Protein AF-A0A4T1Y7T3-F1 (afdb_monomer)

Sequence (284 aa):
MELTMAKELIFIDWDDTLVNRENAEDFESVIDENNTIYQMSPMFIGAVEALKQLQEKYHVVIVSSRGDLNRIRQLQLQSYDLESSIMPLDSFTFEDNDNRLLFTRYGETNFPDKASFILYIQKMSGNKIKVFIDDDHTEIEAAQSKGIPTIHATHNKYLQNTEQFFSGLIHQVDNMELSHIFNKVAAEIRNNSRSISWGRQIAGFFSVHLPIAQSLENLASKLQRKSANEVSEEFDRYLKKIAYDPNKKGDIAVSLTKAKTAIDKHISAPIEIKEGQLFLNRMG

Radius of gyration: 22.16 Å; Cα contacts (8 Å, |Δi|>4): 380; chains: 1; bounding box: 55×59×66 Å

Secondary structure (DSSP, 8-state):
---PPPPPEEEEE-BTTTB-SS-TTS-EEEE-TT--EEEEPPBPTTHHHHHHHHHHHSEEEEE-S-GGGHHHHHHHHHTTT--EEEPPSS-----TT---EEE--GGGS--SSHHHHHHHHHHHH-PPEEEEEES-HHHHHHHHHTT--EEE----S-GGGHHHHHHHHHHHHHTHHHHHHHHHHHHHHHHHHT-TTTTTT-HHHHHHHHHHHHHHHHHHHHTTTS-HHHHHHHHHHHHHHTT--TTS-SHHHHHHHHHHHHHHHHHHS---------------

Solvent-accessible surface area (backbone atoms only — not comparable to full-atom values): 16125 Å² total; per-residue (Å²): 132,84,80,75,75,72,45,34,32,34,38,34,34,43,79,50,48,38,22,43,74,84,72,57,89,55,64,39,82,37,67,52,100,82,71,50,78,42,80,38,54,46,64,41,60,43,37,67,60,39,50,61,60,43,21,77,66,25,39,38,31,39,41,41,75,60,32,88,49,46,71,60,52,44,48,50,36,47,76,70,78,40,60,60,48,74,50,65,93,70,84,66,76,84,57,82,87,52,54,47,37,31,34,43,51,56,41,78,53,88,62,94,46,67,45,60,46,52,51,48,51,33,68,68,55,68,45,52,76,61,34,38,35,33,44,52,65,67,58,49,51,54,19,47,78,70,71,44,48,72,46,78,39,74,68,59,100,53,71,81,54,38,40,60,48,29,72,14,39,64,29,35,66,76,32,42,68,61,27,50,47,30,42,50,50,21,48,52,48,48,55,63,49,65,35,76,93,50,46,84,82,45,48,73,61,36,60,63,41,48,65,51,22,54,54,30,41,52,50,27,58,44,29,36,68,38,56,66,67,67,51,46,57,50,48,54,51,49,41,58,74,68,67,67,50,82,84,49,89,49,73,67,38,53,50,50,46,52,46,51,53,50,50,52,48,65,70,66,44,84,66,81,72,83,83,69,88,74,82,78,83,84,92,133

Structure (mmCIF, N/CA/C/O backbone):
data_AF-A0A4T1Y7T3-F1
#
_entry.id   AF-A0A4T1Y7T3-F1
#
loop_
_atom_site.group_PDB
_atom_site.id
_atom_site.type_symbol
_atom_site.label_atom_id
_atom_site.label_alt_id
_atom_site.label_comp_id
_atom_site.label_asym_id
_atom_site.label_entity_id
_atom_site.label_seq_id
_atom_site.pdbx_PDB_ins_code
_atom_site.Cartn_x
_atom_site.Cartn_y
_atom_site.Cartn_z
_atom_site.occupancy
_atom_site.B_iso_or_equiv
_atom_site.auth_seq_id
_atom_site.auth_comp_id
_atom_site.auth_asym_id
_atom_site.auth_atom_id
_atom_site.pdbx_PDB_model_num
ATOM 1 N N . MET A 1 1 ? -25.064 -12.199 -12.663 1.00 33.91 1 MET A N 1
ATOM 2 C CA . MET A 1 1 ? -23.810 -11.456 -12.882 1.00 33.91 1 MET A CA 1
ATOM 3 C C . MET A 1 1 ? -23.286 -11.087 -11.517 1.00 33.91 1 MET A C 1
ATOM 5 O O . MET A 1 1 ? -23.908 -10.262 -10.860 1.00 33.91 1 MET A O 1
ATOM 9 N N . GLU A 1 2 ? -22.231 -11.754 -11.062 1.00 34.34 2 GLU A N 1
ATOM 10 C CA . GLU A 1 2 ? -21.426 -11.218 -9.966 1.00 34.34 2 GLU A CA 1
ATOM 11 C C . GLU A 1 2 ? -20.737 -9.958 -10.487 1.00 34.34 2 GLU A C 1
ATOM 13 O O . GLU A 1 2 ? -20.150 -9.968 -11.566 1.00 34.34 2 GLU A O 1
ATOM 18 N N . LEU A 1 3 ? -20.893 -8.851 -9.764 1.00 36.88 3 LEU A N 1
ATOM 19 C CA . LEU A 1 3 ? -20.050 -7.679 -9.945 1.00 36.88 3 LEU A CA 1
ATOM 20 C C . LEU A 1 3 ? -18.698 -8.054 -9.335 1.00 36.88 3 LEU A C 1
ATOM 22 O O . LEU A 1 3 ? -18.520 -7.913 -8.126 1.00 36.88 3 LEU A O 1
ATOM 26 N N . THR A 1 4 ? -17.779 -8.591 -10.134 1.00 51.44 4 THR A N 1
ATOM 27 C CA . THR A 1 4 ? -16.368 -8.634 -9.744 1.00 51.44 4 THR A CA 1
ATOM 28 C C . THR A 1 4 ? -15.952 -7.192 -9.479 1.00 51.44 4 THR A C 1
ATOM 30 O O . THR A 1 4 ? -16.107 -6.320 -10.336 1.00 51.44 4 THR A O 1
ATOM 33 N N . MET A 1 5 ? -15.554 -6.890 -8.242 1.00 57.50 5 MET A N 1
ATOM 34 C CA . MET A 1 5 ? -15.061 -5.554 -7.927 1.00 57.50 5 MET A CA 1
ATOM 35 C C . MET A 1 5 ? -13.748 -5.362 -8.681 1.00 57.50 5 MET A C 1
ATOM 37 O O . MET A 1 5 ? -12.834 -6.161 -8.505 1.00 57.50 5 MET A O 1
ATOM 41 N N . ALA A 1 6 ? -13.672 -4.321 -9.512 1.00 76.62 6 ALA A N 1
ATOM 42 C CA . ALA A 1 6 ? -12.450 -3.979 -10.229 1.00 76.62 6 ALA A CA 1
ATOM 43 C C . ALA A 1 6 ? -11.286 -3.830 -9.239 1.00 76.62 6 ALA A C 1
ATOM 45 O O . ALA A 1 6 ? -11.459 -3.225 -8.170 1.00 76.62 6 ALA A O 1
ATOM 46 N N . LYS A 1 7 ? -10.111 -4.370 -9.586 1.00 88.31 7 LYS A N 1
ATOM 47 C CA . LYS A 1 7 ? -8.936 -4.324 -8.706 1.00 88.31 7 LYS A CA 1
ATOM 48 C C . LYS A 1 7 ? -8.604 -2.873 -8.331 1.00 88.31 7 LYS A C 1
ATOM 50 O O . LYS A 1 7 ? -8.650 -1.954 -9.158 1.00 88.31 7 LYS A O 1
ATOM 55 N N . GLU A 1 8 ? -8.268 -2.661 -7.059 1.00 93.12 8 GLU A N 1
ATOM 56 C CA . GLU A 1 8 ? -7.776 -1.367 -6.575 1.00 93.12 8 GLU A CA 1
ATOM 57 C C . GLU A 1 8 ? -6.332 -1.126 -7.068 1.00 93.12 8 GLU A C 1
ATOM 59 O O . GLU A 1 8 ? -5.593 -2.068 -7.366 1.00 93.12 8 GLU A O 1
ATOM 64 N N . LEU A 1 9 ? -5.922 0.143 -7.144 1.00 95.00 9 LEU A N 1
ATOM 65 C CA . LEU A 1 9 ? -4.584 0.556 -7.576 1.00 95.00 9 LEU A CA 1
ATOM 66 C C . LEU A 1 9 ? -3.619 0.649 -6.396 1.00 95.00 9 LEU A C 1
ATOM 68 O O . LEU A 1 9 ? -3.906 1.339 -5.415 1.00 95.00 9 LEU A O 1
ATOM 72 N N . ILE A 1 10 ? -2.444 0.047 -6.527 1.00 97.00 10 ILE A N 1
ATOM 73 C CA . ILE A 1 10 ? -1.312 0.275 -5.630 1.00 97.00 10 ILE A CA 1
ATOM 74 C C . ILE A 1 10 ? -0.238 1.010 -6.407 1.00 97.00 10 ILE A C 1
ATOM 76 O O . ILE A 1 10 ? 0.200 0.535 -7.448 1.00 97.00 10 ILE A O 1
ATOM 80 N N . PHE A 1 11 ? 0.198 2.148 -5.879 1.00 97.81 11 PHE A N 1
ATOM 81 C CA . PHE A 1 11 ? 1.332 2.886 -6.414 1.00 97.81 11 PHE A CA 1
ATOM 82 C C . PHE A 1 11 ? 2.559 2.610 -5.559 1.00 97.81 11 PHE A C 1
ATOM 84 O O . PHE A 1 11 ? 2.479 2.709 -4.336 1.00 97.81 11 PHE A O 1
ATOM 91 N N . ILE A 1 12 ? 3.678 2.271 -6.187 1.00 97.69 12 ILE A N 1
ATOM 92 C CA . ILE A 1 12 ? 4.939 1.997 -5.493 1.00 97.69 12 ILE A CA 1
ATOM 93 C C . ILE A 1 12 ? 6.037 2.801 -6.175 1.00 97.69 12 ILE A C 1
ATOM 95 O O . ILE A 1 12 ? 6.157 2.756 -7.403 1.00 97.69 12 ILE A O 1
ATOM 99 N N . ASP A 1 13 ? 6.809 3.553 -5.398 1.00 96.12 13 ASP A N 1
ATOM 100 C CA . ASP A 1 13 ? 8.014 4.185 -5.908 1.00 96.12 13 ASP A CA 1
ATOM 101 C C . ASP A 1 13 ? 9.094 3.153 -6.258 1.00 96.12 13 ASP A C 1
ATOM 103 O O . ASP A 1 13 ? 9.098 2.018 -5.779 1.00 96.12 13 ASP A O 1
ATOM 107 N N . TRP A 1 14 ? 10.001 3.536 -7.148 1.00 94.06 14 TRP A N 1
ATOM 108 C CA . TRP A 1 14 ? 11.110 2.688 -7.540 1.00 94.06 14 TRP A CA 1
ATOM 109 C C . TRP A 1 14 ? 12.355 2.866 -6.668 1.00 94.06 14 TRP A C 1
ATOM 111 O O . TRP A 1 14 ? 12.846 1.892 -6.095 1.00 94.06 14 TRP A O 1
ATOM 121 N N . ASP A 1 15 ? 12.916 4.075 -6.650 1.00 89.38 15 ASP A N 1
ATOM 122 C CA . ASP A 1 15 ? 14.279 4.318 -6.172 1.00 89.38 15 ASP A CA 1
ATOM 123 C C . ASP A 1 15 ? 14.255 4.408 -4.649 1.00 89.38 15 ASP A C 1
ATOM 125 O O . ASP A 1 15 ? 13.416 5.099 -4.112 1.00 89.38 15 ASP A O 1
ATOM 129 N N . ASP A 1 16 ? 15.135 3.697 -3.946 1.00 88.81 16 ASP A N 1
ATOM 130 C CA . ASP A 1 16 ? 15.157 3.635 -2.475 1.00 88.81 16 ASP A CA 1
ATOM 131 C C . ASP A 1 16 ? 13.879 3.060 -1.822 1.00 88.81 16 ASP A C 1
ATOM 133 O O . ASP A 1 16 ? 13.900 2.775 -0.629 1.00 88.81 16 ASP A O 1
ATOM 137 N N . THR A 1 17 ? 12.845 2.728 -2.608 1.00 91.88 17 THR A N 1
ATOM 138 C CA . THR A 1 17 ? 11.658 1.956 -2.203 1.00 91.88 17 THR A CA 1
ATOM 139 C C . THR A 1 17 ? 11.724 0.488 -2.643 1.00 91.88 17 THR A C 1
ATOM 141 O O . THR A 1 17 ? 11.621 -0.406 -1.810 1.00 91.88 17 THR A O 1
ATOM 144 N N . LEU A 1 18 ? 11.900 0.189 -3.938 1.00 92.38 18 LEU A N 1
ATOM 145 C CA . LEU A 1 18 ? 12.005 -1.189 -4.461 1.00 92.38 18 LEU A CA 1
ATOM 146 C C . LEU A 1 18 ? 13.455 -1.644 -4.651 1.00 92.38 18 LEU A C 1
ATOM 148 O O . LEU A 1 18 ? 13.746 -2.839 -4.547 1.00 92.38 18 LEU A O 1
ATOM 152 N N . VAL A 1 19 ? 14.356 -0.702 -4.920 1.00 89.25 19 VAL A N 1
ATOM 153 C CA . VAL A 1 19 ? 15.794 -0.929 -5.121 1.00 89.25 19 VAL A CA 1
ATOM 154 C C . VAL A 1 19 ? 16.596 -0.044 -4.176 1.00 89.25 19 VAL A C 1
ATOM 156 O O . VAL A 1 19 ? 16.166 1.057 -3.859 1.00 89.25 19 VAL A O 1
ATOM 159 N N . ASN A 1 20 ? 17.787 -0.476 -3.765 1.00 80.50 20 ASN A N 1
ATOM 160 C CA . ASN A 1 20 ? 18.678 0.374 -2.972 1.00 80.50 20 ASN A CA 1
ATOM 161 C C . ASN A 1 20 ? 19.578 1.217 -3.886 1.00 80.50 20 ASN A C 1
ATOM 163 O O . ASN A 1 20 ? 20.443 0.672 -4.576 1.00 80.50 20 ASN A O 1
ATOM 167 N N . ARG A 1 21 ? 19.416 2.542 -3.890 1.00 73.12 21 ARG A N 1
ATOM 168 C CA . ARG A 1 21 ? 20.232 3.433 -4.723 1.00 73.12 21 ARG A CA 1
ATOM 169 C C . ARG A 1 21 ? 21.622 3.683 -4.130 1.00 73.12 21 ARG A C 1
ATOM 171 O O . ARG A 1 21 ? 22.563 3.886 -4.893 1.00 73.12 21 ARG A O 1
ATOM 178 N N . GLU A 1 22 ? 21.759 3.683 -2.801 1.00 59.72 22 GLU A N 1
ATOM 179 C CA . GLU A 1 22 ? 22.987 4.096 -2.095 1.00 59.72 22 GLU A CA 1
ATOM 180 C C . GLU A 1 22 ? 23.970 2.950 -1.766 1.00 59.72 22 GLU A C 1
ATOM 182 O O . GLU A 1 22 ? 25.171 3.203 -1.701 1.00 59.72 22 GLU A O 1
ATOM 187 N N . ASN A 1 23 ? 23.519 1.696 -1.611 1.00 53.84 23 ASN A N 1
ATOM 188 C CA . ASN A 1 23 ? 24.377 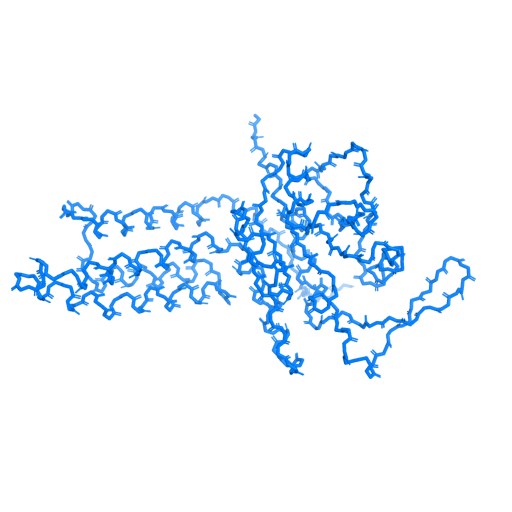0.537 -1.274 1.00 53.84 23 ASN A CA 1
ATOM 189 C C . ASN A 1 23 ? 24.628 -0.405 -2.465 1.00 53.84 23 ASN A C 1
ATOM 191 O O . ASN A 1 23 ? 24.417 -1.615 -2.376 1.00 53.84 23 ASN A O 1
ATOM 195 N N . ALA A 1 24 ? 25.106 0.138 -3.580 1.00 52.72 24 ALA A N 1
ATOM 196 C CA . ALA A 1 24 ? 25.470 -0.636 -4.765 1.00 52.72 24 ALA A CA 1
ATOM 197 C C . ALA A 1 24 ? 26.899 -1.222 -4.684 1.00 52.72 24 ALA A C 1
ATOM 199 O O . ALA A 1 24 ? 27.703 -1.041 -5.596 1.00 52.72 24 ALA A O 1
ATOM 200 N N . GLU A 1 25 ? 27.260 -1.887 -3.578 1.00 53.34 25 GLU A N 1
ATOM 201 C CA . GLU A 1 25 ? 28.446 -2.769 -3.610 1.00 53.34 25 GLU A CA 1
ATOM 202 C C . GLU A 1 25 ? 28.170 -4.010 -4.477 1.00 53.34 25 GLU A C 1
ATOM 204 O O . GLU A 1 25 ? 29.082 -4.530 -5.119 1.00 53.34 25 GLU A O 1
ATOM 209 N N . ASP A 1 26 ? 26.894 -4.392 -4.582 1.00 66.00 26 ASP A N 1
ATOM 210 C CA . ASP A 1 26 ? 26.388 -5.415 -5.486 1.00 66.00 26 ASP A CA 1
ATOM 211 C C . ASP A 1 26 ? 25.597 -4.740 -6.615 1.00 66.00 26 ASP A C 1
ATOM 213 O O . ASP A 1 26 ? 24.602 -4.057 -6.370 1.00 66.00 26 ASP A O 1
ATOM 217 N N . PHE A 1 27 ? 26.045 -4.921 -7.858 1.00 79.44 27 PHE A N 1
ATOM 218 C CA . PHE A 1 27 ? 25.276 -4.588 -9.057 1.00 79.44 27 PHE A CA 1
ATOM 219 C C . PH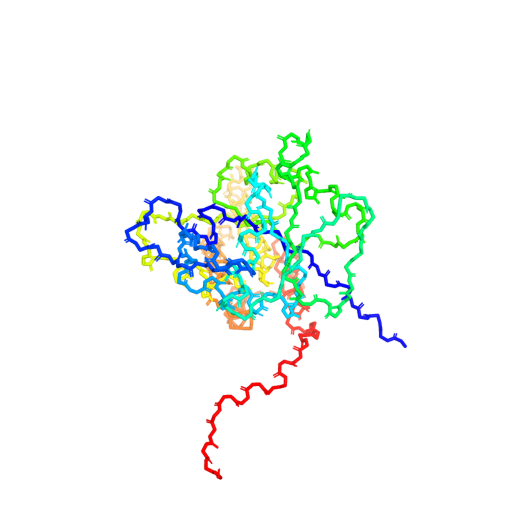E A 1 27 ? 24.789 -5.875 -9.710 1.00 79.44 27 PHE A C 1
ATOM 221 O O . PHE A 1 27 ? 25.505 -6.880 -9.735 1.00 79.44 27 PHE A O 1
ATOM 228 N N . GLU A 1 28 ? 23.602 -5.828 -10.300 1.00 84.81 28 GLU A N 1
ATOM 229 C CA . GLU A 1 28 ? 23.143 -6.872 -11.203 1.00 84.81 28 GLU A CA 1
ATOM 230 C C . GLU A 1 28 ? 23.232 -6.433 -12.660 1.00 84.81 28 GLU A C 1
ATOM 232 O O . GLU A 1 28 ? 23.101 -5.255 -13.004 1.00 84.81 28 GLU A O 1
ATOM 237 N N . SER A 1 29 ? 23.491 -7.414 -13.521 1.00 86.19 29 SER A N 1
ATOM 238 C CA . SER A 1 29 ? 23.650 -7.204 -14.954 1.00 86.19 29 SER A CA 1
ATOM 239 C C . SER A 1 29 ? 22.357 -7.536 -15.680 1.00 86.19 29 SER A C 1
ATOM 241 O O . SER A 1 29 ? 21.877 -8.665 -15.617 1.00 86.19 29 SER A O 1
ATOM 243 N N . VAL A 1 30 ? 21.842 -6.563 -16.419 1.00 87.69 30 VAL A N 1
ATOM 244 C CA . VAL A 1 30 ? 20.664 -6.699 -17.276 1.00 87.69 30 VAL A CA 1
ATOM 245 C C . VAL A 1 30 ? 21.106 -6.538 -18.727 1.00 87.69 30 VAL A C 1
ATOM 247 O O . VAL A 1 30 ? 21.934 -5.679 -19.027 1.00 87.69 30 VAL A O 1
ATOM 250 N N . ILE A 1 31 ? 20.594 -7.375 -19.628 1.00 87.06 31 ILE A N 1
ATOM 251 C CA . ILE A 1 31 ? 21.010 -7.410 -21.037 1.00 87.06 31 ILE A CA 1
ATOM 252 C C . ILE A 1 31 ? 19.813 -7.057 -21.924 1.00 87.06 31 ILE A C 1
ATOM 254 O O . ILE A 1 31 ? 18.726 -7.593 -21.720 1.00 87.06 31 ILE A O 1
ATOM 258 N N . ASP A 1 32 ? 20.007 -6.156 -22.890 1.00 87.69 32 ASP A N 1
ATOM 259 C CA . ASP A 1 32 ? 18.982 -5.817 -23.888 1.00 87.69 32 ASP A CA 1
ATOM 260 C C . ASP A 1 32 ? 19.015 -6.733 -25.127 1.00 87.69 32 ASP A C 1
ATOM 262 O O . ASP A 1 32 ? 19.883 -7.593 -25.292 1.00 87.69 32 ASP A O 1
ATOM 266 N N . GLU A 1 33 ? 18.084 -6.503 -26.056 1.00 87.31 33 GLU A N 1
ATOM 267 C CA . GLU A 1 33 ? 18.019 -7.196 -27.347 1.00 87.31 33 GLU A CA 1
ATOM 268 C C . GLU A 1 33 ? 19.281 -7.057 -28.228 1.00 87.31 33 GLU A C 1
ATOM 270 O O . GLU A 1 33 ? 19.477 -7.854 -29.148 1.00 87.31 33 GLU A O 1
ATOM 275 N N . ASN A 1 34 ? 20.149 -6.077 -27.956 1.00 91.00 34 ASN A N 1
ATOM 276 C CA . ASN A 1 34 ? 21.379 -5.805 -28.703 1.00 91.00 34 ASN A CA 1
ATOM 277 C C . ASN A 1 34 ? 22.638 -6.361 -28.011 1.00 91.00 34 ASN A C 1
ATOM 279 O O . ASN A 1 34 ? 23.748 -6.128 -28.491 1.00 91.00 34 ASN A O 1
ATOM 283 N N . ASN A 1 35 ? 22.485 -7.119 -26.918 1.00 88.69 35 ASN A N 1
ATOM 284 C CA . ASN A 1 35 ? 23.565 -7.588 -26.041 1.00 88.69 35 ASN A CA 1
ATOM 285 C C . ASN A 1 35 ? 24.329 -6.465 -25.314 1.00 88.69 35 ASN A C 1
ATOM 287 O O . ASN A 1 35 ? 25.472 -6.654 -24.888 1.00 88.69 35 ASN A O 1
ATOM 291 N N . THR A 1 36 ? 23.710 -5.297 -25.152 1.00 90.69 36 THR A N 1
ATOM 292 C CA . THR A 1 36 ? 24.222 -4.229 -24.294 1.00 90.69 36 THR A CA 1
ATOM 293 C C . THR A 1 36 ? 23.999 -4.617 -22.840 1.00 90.69 36 THR A C 1
ATOM 295 O O . THR A 1 36 ? 22.883 -4.951 -22.446 1.00 90.69 36 THR A O 1
ATOM 298 N N . ILE A 1 37 ? 25.061 -4.563 -22.035 1.00 88.75 37 ILE A N 1
ATOM 299 C CA . ILE A 1 37 ? 25.007 -4.879 -20.606 1.00 88.75 37 ILE A CA 1
ATOM 300 C C . ILE A 1 37 ? 24.812 -3.587 -19.813 1.00 88.75 37 ILE A C 1
ATOM 302 O O . ILE A 1 37 ? 25.623 -2.663 -19.903 1.00 88.75 37 ILE A O 1
ATOM 306 N N . TYR A 1 38 ? 23.773 -3.560 -18.988 1.00 87.94 38 TYR A N 1
ATOM 307 C CA . TYR A 1 38 ? 23.469 -2.499 -18.037 1.00 87.94 38 TYR A CA 1
ATOM 308 C C . TYR A 1 38 ? 23.741 -2.993 -16.620 1.00 87.94 38 TYR A C 1
ATOM 310 O O . TYR A 1 38 ? 23.356 -4.105 -16.270 1.00 87.94 38 TYR A O 1
ATOM 318 N N . GLN A 1 39 ? 24.395 -2.165 -15.808 1.00 87.44 39 GLN A N 1
ATOM 319 C CA . GLN A 1 39 ? 24.559 -2.418 -14.377 1.00 87.44 39 GLN A CA 1
ATOM 320 C C . GLN A 1 39 ? 23.470 -1.670 -13.617 1.00 87.44 39 GLN A C 1
ATOM 322 O O . GLN A 1 39 ? 23.298 -0.463 -13.806 1.00 87.44 39 GLN A O 1
ATOM 327 N N . MET A 1 40 ? 22.740 -2.387 -12.772 1.00 85.94 40 MET A N 1
ATOM 328 C CA . MET A 1 40 ? 21.629 -1.850 -11.996 1.00 85.94 40 MET A CA 1
ATOM 329 C C . MET A 1 40 ? 21.765 -2.213 -10.525 1.00 85.94 40 MET A C 1
ATOM 331 O O . MET A 1 40 ? 22.321 -3.254 -10.182 1.00 85.94 40 MET A O 1
ATOM 335 N N . SER A 1 41 ? 21.239 -1.354 -9.653 1.00 86.81 41 SER A N 1
ATOM 336 C CA . SER A 1 41 ? 21.050 -1.721 -8.253 1.00 86.81 41 SER A CA 1
ATOM 337 C C . SER A 1 41 ? 20.062 -2.887 -8.160 1.00 86.81 41 SER A C 1
ATOM 339 O O . SER A 1 41 ? 18.987 -2.798 -8.769 1.00 86.81 41 SER A O 1
ATOM 341 N N . PRO A 1 42 ? 20.372 -3.945 -7.395 1.00 8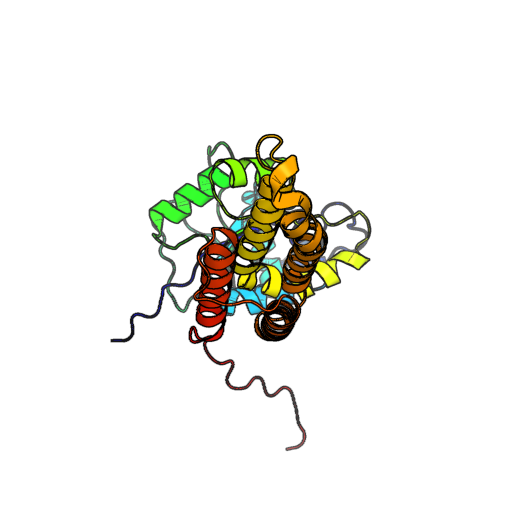7.38 42 PRO A N 1
ATOM 342 C CA . PRO A 1 42 ? 19.444 -5.041 -7.179 1.00 87.38 42 PRO A CA 1
ATOM 343 C C . PRO A 1 42 ? 18.212 -4.560 -6.406 1.00 87.38 42 PRO A C 1
ATOM 345 O O . PRO A 1 42 ? 18.255 -3.593 -5.633 1.00 87.38 42 PRO A O 1
ATOM 348 N N . MET A 1 43 ? 17.102 -5.268 -6.602 1.00 89.81 43 MET A N 1
ATOM 349 C CA . MET A 1 43 ? 15.913 -5.076 -5.779 1.00 89.81 43 MET A CA 1
ATOM 350 C C . MET A 1 43 ? 16.184 -5.481 -4.328 1.00 89.81 43 MET A C 1
ATOM 352 O O . MET A 1 43 ? 16.983 -6.378 -4.049 1.00 89.81 43 MET A O 1
ATOM 356 N N . PHE A 1 44 ? 15.498 -4.843 -3.380 1.00 88.75 44 PHE A N 1
ATOM 357 C CA . PHE A 1 44 ? 15.579 -5.252 -1.982 1.00 88.75 44 PHE A CA 1
ATOM 358 C C . PHE A 1 44 ? 15.123 -6.706 -1.797 1.00 88.75 44 PHE A C 1
ATOM 360 O O . PHE A 1 44 ? 14.199 -7.190 -2.456 1.00 88.75 44 PHE A O 1
ATOM 367 N N . ILE A 1 45 ? 15.735 -7.390 -0.827 1.00 85.50 45 ILE A N 1
ATOM 368 C CA . ILE A 1 45 ? 15.341 -8.745 -0.430 1.00 85.50 45 ILE A CA 1
ATOM 369 C C . ILE A 1 45 ? 13.846 -8.758 -0.077 1.00 85.50 45 ILE A C 1
ATOM 371 O O . ILE A 1 45 ? 13.381 -7.978 0.754 1.00 85.50 45 ILE A O 1
ATOM 375 N N . GLY A 1 46 ? 13.095 -9.650 -0.726 1.00 87.81 46 GLY A N 1
ATOM 376 C CA . GLY A 1 46 ? 11.647 -9.798 -0.554 1.00 87.81 46 GLY A CA 1
ATOM 377 C C . GLY A 1 46 ? 10.784 -8.897 -1.447 1.00 87.81 46 GLY A C 1
ATOM 378 O O . GLY A 1 46 ? 9.592 -9.173 -1.570 1.00 87.81 46 GLY A O 1
ATOM 379 N N . ALA A 1 47 ? 11.345 -7.884 -2.120 1.00 92.44 47 ALA A N 1
ATOM 380 C CA . ALA A 1 47 ? 10.574 -6.973 -2.974 1.00 92.44 47 ALA A CA 1
ATOM 381 C C . ALA A 1 47 ? 9.911 -7.696 -4.156 1.00 92.44 47 ALA A C 1
ATOM 383 O O . ALA A 1 47 ? 8.721 -7.514 -4.402 1.00 92.44 47 ALA A O 1
ATOM 384 N N . VAL A 1 48 ? 10.652 -8.575 -4.839 1.00 93.69 48 VAL A N 1
ATOM 385 C CA . VAL A 1 48 ? 10.137 -9.385 -5.958 1.00 93.69 48 VAL A CA 1
ATOM 386 C C . VAL A 1 48 ? 8.947 -10.244 -5.522 1.00 93.69 48 VAL A C 1
ATOM 388 O O . VAL A 1 48 ? 7.913 -10.253 -6.184 1.00 93.69 48 VAL A O 1
ATOM 391 N N . GLU A 1 49 ? 9.069 -10.941 -4.391 1.00 93.31 49 GLU A N 1
ATOM 392 C CA . GLU A 1 49 ? 8.004 -11.802 -3.866 1.00 93.31 49 GLU A CA 1
ATOM 393 C C . GLU A 1 49 ? 6.776 -10.985 -3.439 1.00 93.31 49 GLU A C 1
ATOM 395 O O . GLU A 1 49 ? 5.639 -11.363 -3.726 1.00 93.31 49 GLU A O 1
ATOM 400 N N . ALA A 1 50 ? 6.990 -9.816 -2.828 1.00 92.81 50 ALA A N 1
ATOM 401 C CA . ALA A 1 50 ? 5.904 -8.905 -2.492 1.00 92.81 50 ALA A CA 1
ATOM 402 C C . ALA A 1 50 ? 5.162 -8.420 -3.749 1.00 92.81 50 ALA A C 1
ATOM 404 O O . ALA A 1 50 ? 3.933 -8.446 -3.769 1.00 92.81 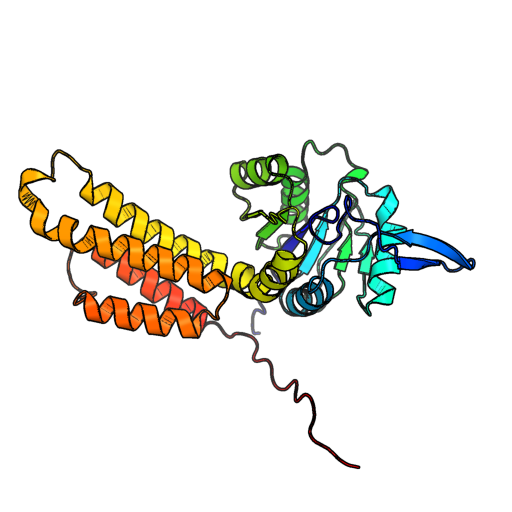50 ALA A O 1
ATOM 405 N N . LEU A 1 51 ? 5.876 -8.044 -4.818 1.00 95.88 51 LEU A N 1
ATOM 406 C CA . LEU A 1 51 ? 5.263 -7.656 -6.094 1.00 95.88 51 LEU A CA 1
ATOM 407 C C . LEU A 1 51 ? 4.444 -8.799 -6.706 1.00 95.88 51 LEU A C 1
ATOM 409 O O . LEU A 1 51 ? 3.310 -8.563 -7.125 1.00 95.88 51 LEU A O 1
ATOM 413 N N . LYS A 1 52 ? 4.967 -10.036 -6.685 1.00 94.25 52 LYS A N 1
ATOM 414 C CA . LYS A 1 52 ? 4.252 -11.228 -7.175 1.00 94.25 52 LYS A CA 1
ATOM 415 C C . LYS A 1 52 ? 2.930 -11.452 -6.446 1.00 94.25 52 LYS A C 1
ATOM 417 O O . LYS A 1 52 ? 1.930 -11.755 -7.085 1.00 94.25 52 LYS A O 1
ATOM 422 N N . GLN A 1 53 ? 2.894 -11.254 -5.132 1.00 92.44 53 GLN A N 1
ATOM 423 C CA . GLN A 1 53 ? 1.658 -11.399 -4.356 1.00 92.44 53 GLN A CA 1
ATOM 424 C C . GLN A 1 53 ? 0.707 -10.206 -4.509 1.00 92.44 53 GLN A C 1
ATOM 426 O O . GLN A 1 53 ? -0.511 -10.379 -4.462 1.00 92.44 53 GLN A O 1
ATOM 431 N N . LEU A 1 54 ? 1.236 -8.990 -4.678 1.00 93.44 54 LEU A N 1
ATOM 432 C CA . LEU A 1 54 ? 0.418 -7.789 -4.845 1.00 93.44 54 LEU A CA 1
ATOM 433 C C . LEU A 1 54 ? -0.296 -7.777 -6.202 1.00 93.44 54 LEU A C 1
ATOM 435 O O . LEU A 1 54 ? -1.485 -7.472 -6.234 1.00 93.44 54 LEU A O 1
ATOM 439 N N . GLN A 1 55 ? 0.376 -8.161 -7.293 1.00 93.12 55 GLN A N 1
ATOM 440 C CA . GLN A 1 55 ? -0.216 -8.164 -8.642 1.00 93.12 55 GLN A CA 1
ATOM 441 C C . GLN A 1 55 ? -1.367 -9.177 -8.806 1.00 93.12 55 GLN A C 1
ATOM 443 O O . GLN A 1 55 ? -2.271 -8.969 -9.614 1.00 93.12 55 GLN A O 1
ATOM 448 N N . GLU A 1 56 ? -1.395 -10.244 -7.993 1.00 90.31 56 GLU A N 1
ATOM 449 C CA . GLU A 1 56 ? -2.528 -11.182 -7.947 1.00 90.31 56 GLU A CA 1
ATOM 450 C C . GLU A 1 56 ? -3.828 -10.468 -7.542 1.00 90.31 56 GLU A C 1
ATOM 452 O O . GLU A 1 56 ? -4.882 -10.739 -8.112 1.00 90.31 56 GLU A O 1
ATOM 457 N N . LYS A 1 57 ? -3.750 -9.520 -6.599 1.00 89.06 57 LYS A N 1
ATOM 458 C CA . LYS A 1 57 ? -4.919 -8.882 -5.970 1.00 89.06 57 LYS A CA 1
ATOM 459 C C . LYS A 1 57 ? -5.189 -7.454 -6.441 1.00 89.06 57 LYS A C 1
ATOM 461 O O . LYS A 1 57 ? -6.316 -6.977 -6.344 1.00 89.06 57 LYS A O 1
ATOM 466 N N . TYR A 1 58 ? -4.160 -6.755 -6.904 1.00 93.25 58 TYR A N 1
ATOM 467 C CA . TYR A 1 58 ? -4.187 -5.320 -7.161 1.00 93.25 58 TYR A CA 1
ATOM 468 C C . TYR A 1 58 ? -3.542 -4.993 -8.504 1.00 93.25 58 TYR A C 1
ATOM 470 O O . TYR A 1 58 ? -2.668 -5.716 -8.978 1.00 93.25 58 TYR A O 1
ATOM 478 N N . HIS A 1 59 ? -3.915 -3.858 -9.088 1.00 95.00 59 HIS A N 1
ATOM 479 C CA . HIS A 1 59 ? -3.135 -3.276 -10.175 1.00 95.00 59 HIS A CA 1
ATOM 480 C C . HIS A 1 59 ? -1.932 -2.550 -9.579 1.00 95.00 59 HIS A C 1
ATOM 482 O O . HIS A 1 59 ? -2.087 -1.517 -8.921 1.00 95.00 59 HIS A O 1
ATOM 488 N N . VAL A 1 60 ? -0.737 -3.102 -9.785 1.00 96.38 60 VAL A N 1
ATOM 489 C CA . VAL A 1 60 ? 0.506 -2.534 -9.256 1.00 9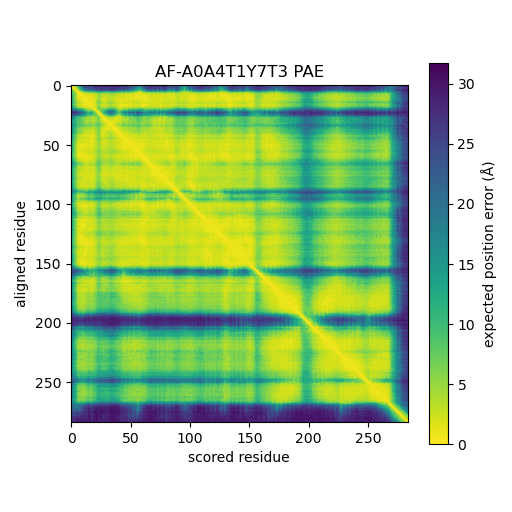6.38 60 VAL A CA 1
ATOM 490 C C . VAL A 1 60 ? 1.121 -1.594 -10.287 1.00 96.38 60 VAL A C 1
ATOM 492 O O . VAL A 1 60 ? 1.536 -1.996 -11.375 1.00 96.38 60 VAL A O 1
ATOM 495 N N . VAL A 1 61 ? 1.180 -0.320 -9.918 1.00 96.62 61 VAL A N 1
ATOM 496 C CA . VAL A 1 61 ? 1.657 0.782 -10.743 1.00 96.62 61 VAL A CA 1
ATOM 497 C C . VAL A 1 61 ? 2.947 1.329 -10.143 1.00 96.62 61 VAL A C 1
ATOM 499 O O . VAL A 1 61 ? 2.988 1.759 -8.993 1.00 96.62 61 VAL A O 1
ATOM 502 N N . ILE A 1 62 ? 4.015 1.330 -10.929 1.00 97.06 62 ILE A N 1
ATOM 503 C CA . ILE A 1 62 ? 5.322 1.837 -10.529 1.00 97.06 62 ILE A CA 1
ATOM 504 C C . ILE A 1 62 ? 5.422 3.308 -10.925 1.00 97.06 62 ILE A C 1
ATOM 506 O O . ILE A 1 62 ? 5.329 3.668 -12.106 1.00 97.06 62 ILE A O 1
ATOM 510 N N . VAL A 1 63 ? 5.638 4.174 -9.940 1.00 95.25 63 VAL A N 1
ATOM 511 C CA . VAL A 1 63 ? 5.835 5.611 -10.144 1.00 95.25 63 VAL A CA 1
ATOM 512 C C . VAL A 1 63 ? 7.288 5.977 -9.885 1.00 95.25 63 VAL A C 1
ATOM 514 O O . VAL A 1 63 ? 7.892 5.488 -8.950 1.00 95.25 63 VAL A O 1
ATOM 517 N N . SER A 1 64 ? 7.892 6.790 -10.748 1.00 92.38 64 SER A N 1
ATOM 518 C CA . SER A 1 64 ? 9.259 7.268 -10.537 1.00 92.38 64 SER A CA 1
ATOM 519 C C . SER A 1 64 ? 9.470 8.583 -11.269 1.00 92.38 64 SER A C 1
ATOM 521 O O . SER A 1 64 ? 8.972 8.783 -12.382 1.00 92.38 64 SER A O 1
ATOM 523 N N . SER A 1 65 ? 10.250 9.471 -10.659 1.00 89.69 65 SER A N 1
ATOM 524 C CA . SER A 1 65 ? 10.679 10.734 -11.268 1.00 89.69 65 SER A CA 1
ATOM 525 C C . SER A 1 65 ? 11.675 10.525 -12.419 1.00 89.69 65 SER A C 1
ATOM 527 O O . SER A 1 65 ? 11.918 11.446 -13.191 1.00 89.69 65 SER A O 1
ATOM 529 N N . ARG A 1 66 ? 12.241 9.318 -12.564 1.00 87.38 66 ARG A N 1
ATOM 530 C CA . ARG A 1 66 ? 13.225 8.952 -13.598 1.00 87.38 66 ARG A CA 1
ATOM 531 C C . ARG A 1 66 ? 12.602 8.061 -14.673 1.00 87.38 66 ARG A C 1
ATOM 533 O O . ARG A 1 66 ? 12.934 6.882 -14.795 1.00 87.38 66 ARG A O 1
ATOM 540 N N . GLY A 1 67 ? 11.636 8.613 -15.409 1.00 82.69 67 GLY A N 1
ATOM 541 C CA . GLY A 1 67 ? 10.888 7.874 -16.438 1.00 82.69 67 GLY A CA 1
ATOM 542 C C . GLY A 1 67 ? 11.756 7.380 -17.603 1.00 82.69 67 GLY A C 1
ATOM 543 O O . GLY A 1 67 ? 11.464 6.348 -18.203 1.00 82.69 67 GLY A O 1
ATOM 544 N N . ASP A 1 68 ? 12.876 8.055 -17.862 1.00 84.56 68 ASP A N 1
ATOM 545 C CA . ASP A 1 68 ? 13.894 7.678 -18.847 1.00 84.56 68 ASP A CA 1
ATOM 546 C C . ASP A 1 68 ? 14.503 6.290 -18.585 1.00 84.56 68 ASP A C 1
ATOM 548 O O . ASP A 1 68 ? 14.887 5.589 -19.522 1.00 84.56 68 ASP A O 1
ATOM 552 N N . LEU A 1 69 ? 14.532 5.852 -17.323 1.00 89.25 69 LEU A N 1
ATOM 553 C CA . LEU A 1 69 ? 15.057 4.543 -16.937 1.00 89.25 69 LEU A CA 1
ATOM 554 C C . LEU A 1 69 ? 14.046 3.400 -17.044 1.00 89.25 69 LEU A C 1
ATOM 556 O O . LEU A 1 69 ? 14.430 2.240 -16.886 1.00 89.25 69 LEU A O 1
ATOM 560 N N . ASN A 1 70 ? 12.769 3.686 -17.313 1.00 91.38 70 ASN A N 1
ATOM 561 C CA . ASN A 1 70 ? 11.715 2.671 -17.282 1.00 91.38 70 ASN A CA 1
ATOM 562 C C . ASN A 1 70 ? 12.009 1.491 -18.209 1.00 91.38 70 ASN A C 1
ATOM 564 O O . ASN A 1 70 ? 11.791 0.350 -17.820 1.00 91.38 70 ASN A O 1
ATOM 568 N N . ARG A 1 71 ? 12.563 1.736 -19.403 1.00 89.69 71 ARG A N 1
ATOM 569 C CA . ARG A 1 71 ? 12.894 0.657 -20.347 1.00 89.69 71 ARG A CA 1
ATOM 570 C C . ARG A 1 71 ? 13.906 -0.333 -19.766 1.00 89.69 71 ARG A C 1
ATOM 572 O O . ARG A 1 71 ? 13.742 -1.534 -19.943 1.00 89.69 71 ARG A O 1
ATOM 579 N N . ILE A 1 72 ? 14.921 0.157 -19.057 1.00 90.56 72 ILE A N 1
ATOM 580 C CA . ILE A 1 72 ? 15.949 -0.696 -18.448 1.00 90.56 72 ILE A CA 1
ATOM 581 C C . ILE A 1 72 ? 15.365 -1.418 -17.222 1.00 90.56 72 ILE A C 1
ATOM 583 O O . ILE A 1 72 ? 15.564 -2.617 -17.054 1.00 90.56 72 ILE A O 1
ATOM 587 N N . ARG A 1 73 ? 14.541 -0.730 -16.422 1.00 92.69 73 ARG A N 1
ATOM 588 C CA . ARG A 1 73 ? 13.820 -1.322 -15.281 1.00 92.69 73 ARG A CA 1
ATOM 589 C C . ARG A 1 73 ? 12.846 -2.430 -15.702 1.00 92.69 73 ARG A C 1
ATOM 591 O O . ARG A 1 73 ? 12.692 -3.409 -14.980 1.00 92.69 73 ARG A O 1
ATOM 598 N N . GLN A 1 74 ? 12.225 -2.330 -16.880 1.00 93.69 74 GLN A N 1
ATOM 599 C CA . GLN A 1 74 ? 11.427 -3.427 -17.441 1.00 93.69 74 GLN A CA 1
ATOM 600 C C . GLN A 1 74 ? 12.269 -4.679 -17.688 1.00 93.69 74 GLN A C 1
ATOM 602 O O . GLN A 1 74 ? 11.843 -5.771 -17.325 1.00 93.69 74 GLN A O 1
ATOM 607 N N . LEU A 1 75 ? 13.457 -4.523 -18.280 1.00 92.25 75 LEU A N 1
ATOM 608 C CA . LEU A 1 75 ? 14.381 -5.638 -18.496 1.00 92.25 75 LEU A CA 1
ATOM 609 C C . LEU A 1 75 ? 14.831 -6.246 -17.155 1.00 92.25 75 LEU A C 1
ATOM 611 O O . LEU A 1 75 ? 14.921 -7.465 -17.028 1.00 92.25 75 LEU A O 1
ATOM 615 N N . GLN A 1 76 ? 15.041 -5.407 -16.133 1.00 93.06 76 GLN A N 1
ATOM 616 C CA . GLN A 1 76 ? 15.351 -5.859 -14.777 1.00 93.06 76 GLN A CA 1
ATOM 617 C C . GLN A 1 76 ? 14.232 -6.750 -14.211 1.00 93.06 76 GLN A C 1
ATOM 619 O O . GLN A 1 76 ? 14.483 -7.877 -13.792 1.00 93.06 76 GLN A O 1
ATOM 624 N N . LEU A 1 77 ? 12.977 -6.292 -14.267 1.00 94.44 77 LEU A N 1
ATOM 625 C CA . LEU A 1 77 ? 11.817 -7.068 -13.808 1.00 94.44 77 LEU A CA 1
ATOM 626 C C . LEU A 1 77 ? 11.622 -8.371 -14.596 1.00 94.44 77 LEU A C 1
ATOM 628 O O . LEU A 1 77 ? 11.287 -9.396 -14.005 1.00 94.44 77 LEU A O 1
ATOM 632 N N . GLN A 1 78 ? 11.891 -8.367 -15.904 1.00 92.06 78 GLN A N 1
ATOM 633 C CA . GLN A 1 78 ? 11.841 -9.582 -16.723 1.00 92.06 78 GLN A CA 1
ATOM 634 C C . GLN A 1 78 ? 12.824 -10.650 -16.236 1.00 92.06 78 GLN A C 1
ATOM 636 O O . GLN A 1 78 ? 12.490 -11.831 -16.275 1.00 92.06 78 GLN A O 1
ATOM 641 N N . SER A 1 79 ? 13.992 -10.258 -15.715 1.00 90.31 79 SER A N 1
ATOM 642 C CA . SER A 1 79 ? 14.956 -11.208 -15.141 1.00 90.31 79 SER A CA 1
ATOM 643 C C . SER A 1 79 ? 14.445 -11.908 -13.867 1.00 90.31 79 SER A C 1
ATOM 645 O O . SER A 1 79 ? 14.963 -12.957 -13.491 1.00 90.31 79 SER A O 1
ATOM 647 N N . TYR A 1 80 ? 13.394 -11.365 -13.240 1.00 92.56 80 TYR A N 1
ATOM 648 C CA . TYR A 1 80 ? 12.718 -11.909 -12.058 1.00 92.56 80 TYR A CA 1
ATOM 649 C C . TYR A 1 80 ? 11.388 -12.623 -12.363 1.00 92.56 80 TYR A C 1
ATOM 651 O O . TYR A 1 80 ? 10.615 -12.916 -11.438 1.00 92.56 80 TYR A O 1
ATOM 659 N N . ASP A 1 81 ? 11.100 -12.890 -13.640 1.00 92.94 81 ASP A N 1
ATOM 660 C CA . ASP A 1 81 ? 9.815 -13.410 -14.126 1.00 92.94 81 ASP A CA 1
ATOM 661 C C . ASP A 1 81 ? 8.623 -12.494 -13.777 1.00 92.94 81 ASP A C 1
ATOM 663 O O . ASP A 1 81 ? 7.526 -12.961 -13.462 1.00 92.94 81 ASP A O 1
ATOM 667 N N . LEU A 1 82 ? 8.841 -11.175 -13.786 1.00 94.62 82 LEU A N 1
ATOM 668 C CA . LEU A 1 82 ? 7.794 -10.170 -13.611 1.00 94.62 82 LEU A CA 1
ATOM 669 C C . LEU A 1 82 ? 7.499 -9.489 -14.949 1.00 94.62 82 LEU A C 1
ATOM 671 O O . LEU A 1 82 ? 8.310 -8.729 -15.486 1.00 94.62 82 LEU A O 1
ATOM 675 N N . GLU A 1 83 ? 6.311 -9.751 -15.490 1.00 94.50 83 GLU A N 1
ATOM 676 C CA . GLU A 1 83 ? 5.854 -9.083 -16.703 1.00 94.50 83 GLU A CA 1
ATOM 677 C C . GLU A 1 83 ? 5.532 -7.614 -16.404 1.00 94.50 83 GLU A C 1
ATOM 679 O O . GLU A 1 83 ? 4.916 -7.283 -15.389 1.00 94.50 83 GLU A O 1
ATOM 684 N N . SER A 1 84 ? 5.961 -6.712 -17.287 1.00 95.12 84 SER A N 1
ATOM 685 C CA . SER A 1 84 ? 5.739 -5.281 -17.109 1.00 95.12 84 SER A CA 1
ATOM 686 C C . SER A 1 84 ? 5.513 -4.544 -18.424 1.00 95.12 84 SER A C 1
ATOM 688 O O . SER A 1 84 ? 6.004 -4.943 -19.481 1.00 95.12 84 SER A O 1
ATOM 690 N N . SER A 1 85 ? 4.793 -3.423 -18.363 1.00 93.69 85 SER A N 1
ATOM 691 C CA . SER A 1 85 ? 4.589 -2.515 -19.497 1.00 93.69 85 SER A CA 1
ATOM 692 C C . SER A 1 85 ? 4.748 -1.049 -19.073 1.00 93.69 85 SER A C 1
ATOM 694 O O . SER A 1 85 ? 4.655 -0.726 -17.890 1.00 93.69 85 SER A O 1
ATOM 696 N N . ILE A 1 86 ? 5.036 -0.157 -20.025 1.00 92.56 86 ILE A N 1
ATOM 697 C CA . ILE A 1 86 ? 5.033 1.291 -19.784 1.00 92.56 86 ILE A CA 1
ATOM 698 C C . ILE A 1 86 ? 3.651 1.808 -20.166 1.00 92.56 86 ILE A C 1
ATOM 700 O O . ILE A 1 86 ? 3.216 1.642 -21.306 1.00 92.56 86 ILE A O 1
ATOM 704 N N . MET A 1 87 ? 2.976 2.450 -19.219 1.00 90.81 87 MET A N 1
ATOM 705 C CA . MET A 1 87 ? 1.654 3.021 -19.435 1.00 90.81 87 MET A CA 1
ATOM 706 C C . MET A 1 87 ? 1.714 4.175 -20.448 1.00 90.81 87 MET A C 1
ATOM 708 O O . MET A 1 87 ? 2.598 5.038 -20.347 1.00 90.81 87 MET A O 1
ATOM 712 N N . PRO A 1 88 ? 0.765 4.253 -21.398 1.00 86.81 88 PRO A N 1
ATOM 713 C CA . PRO A 1 88 ? 0.630 5.428 -22.246 1.00 86.81 88 PRO A CA 1
ATOM 714 C C . PRO A 1 88 ? 0.157 6.637 -21.419 1.00 86.81 88 PRO A C 1
ATOM 716 O O . PRO A 1 88 ? -0.519 6.489 -20.401 1.00 86.81 88 PRO A O 1
ATOM 719 N N . LEU A 1 89 ? 0.517 7.849 -21.860 1.00 79.06 89 LEU A N 1
ATOM 720 C CA . LEU A 1 89 ? 0.078 9.101 -21.220 1.00 79.06 89 LEU A CA 1
ATOM 721 C C . LEU A 1 89 ? -1.389 9.430 -21.536 1.00 79.06 89 LEU A C 1
ATOM 723 O O . LEU A 1 89 ? -2.109 9.945 -20.676 1.00 79.06 89 LEU A O 1
ATOM 727 N N . ASP A 1 90 ? -1.817 9.095 -22.755 1.00 75.12 90 ASP A N 1
ATOM 728 C CA . ASP A 1 90 ? -3.156 9.350 -23.271 1.00 75.12 90 ASP A CA 1
ATOM 729 C C . ASP A 1 90 ? -3.926 8.033 -23.379 1.00 75.12 90 ASP A C 1
ATOM 731 O O . ASP A 1 90 ? -3.488 7.125 -24.078 1.00 75.12 90 ASP A O 1
ATOM 735 N N . SER A 1 91 ? -5.086 7.964 -22.716 1.00 68.81 91 SER A N 1
ATOM 736 C CA . SER A 1 91 ? -6.022 6.828 -22.717 1.00 68.81 91 SER A CA 1
ATOM 737 C C . SER A 1 91 ? -5.401 5.482 -22.307 1.00 68.81 91 SER A C 1
ATOM 739 O O . SER A 1 91 ? -4.744 4.796 -23.082 1.00 68.81 91 SER A O 1
ATOM 741 N N . PHE A 1 92 ? -5.678 5.059 -21.075 1.00 79.44 92 PHE A N 1
ATOM 742 C CA . PHE A 1 92 ? -5.362 3.718 -20.589 1.00 79.44 92 PHE A CA 1
ATOM 743 C C . PHE A 1 92 ? -6.539 3.170 -19.783 1.00 79.44 92 PHE A C 1
ATOM 745 O O . PHE A 1 92 ? -7.312 3.923 -19.188 1.00 79.44 92 PHE A O 1
ATOM 752 N N . THR A 1 93 ? -6.657 1.851 -19.763 1.00 79.00 93 THR A N 1
ATOM 753 C CA . THR A 1 93 ? -7.625 1.108 -18.957 1.00 79.00 93 THR A CA 1
ATOM 754 C C . THR A 1 93 ? -6.885 -0.003 -18.240 1.00 79.00 93 THR A C 1
ATOM 756 O O . THR A 1 93 ? -5.971 -0.592 -18.815 1.00 79.00 93 THR A O 1
ATOM 759 N N . PHE A 1 94 ? -7.277 -0.297 -17.006 1.00 84.56 94 PHE A N 1
ATOM 760 C CA . PHE A 1 94 ? -6.804 -1.495 -16.327 1.00 84.56 94 PHE A CA 1
ATOM 761 C C . PHE A 1 94 ? -7.805 -2.616 -16.589 1.00 84.56 94 PHE A C 1
ATOM 763 O O . PHE A 1 94 ? -8.996 -2.456 -16.322 1.00 84.56 94 PHE A O 1
ATOM 770 N N . GLU A 1 95 ? -7.337 -3.714 -17.172 1.00 82.56 95 GLU A N 1
ATOM 771 C CA . GLU A 1 95 ? -8.157 -4.911 -17.352 1.00 82.56 95 GLU A CA 1
ATOM 772 C C . GLU A 1 95 ? -8.106 -5.738 -16.069 1.00 82.56 95 GLU A C 1
ATOM 774 O O . GLU A 1 95 ? -7.019 -5.967 -15.553 1.00 82.56 95 GLU A O 1
ATOM 779 N N . ASP A 1 96 ? -9.242 -6.236 -15.573 1.00 76.19 96 ASP A N 1
ATOM 780 C CA . ASP A 1 96 ? -9.317 -6.926 -14.270 1.00 76.19 96 ASP A CA 1
ATOM 781 C C . ASP A 1 96 ? -8.337 -8.111 -14.129 1.00 76.19 96 ASP A C 1
ATOM 783 O O . ASP A 1 96 ? -7.835 -8.388 -13.038 1.00 76.19 96 ASP A O 1
ATOM 787 N N . ASN A 1 97 ? -8.018 -8.779 -15.241 1.00 80.88 97 ASN A N 1
ATOM 788 C CA . ASN A 1 97 ? -7.113 -9.931 -15.285 1.00 80.88 97 ASN A CA 1
ATOM 789 C C . ASN A 1 97 ? -5.652 -9.558 -15.602 1.00 80.88 97 ASN A C 1
ATOM 791 O O . ASN A 1 97 ? -4.818 -10.451 -15.759 1.00 80.88 97 ASN A O 1
ATOM 795 N N . ASP A 1 98 ? -5.333 -8.268 -15.724 1.00 85.25 98 ASP A N 1
ATOM 796 C CA . ASP A 1 98 ? -3.973 -7.803 -15.979 1.00 85.25 98 ASP A CA 1
ATOM 797 C C . ASP A 1 98 ? -3.156 -7.810 -14.681 1.00 85.25 98 ASP A C 1
ATOM 799 O O . ASP A 1 98 ? -3.368 -7.000 -13.772 1.00 85.25 98 ASP A O 1
ATOM 803 N N . ASN A 1 99 ? -2.217 -8.754 -14.610 1.00 89.38 99 ASN A N 1
ATOM 804 C CA . ASN A 1 99 ? -1.270 -8.906 -13.507 1.00 89.38 99 ASN A CA 1
ATOM 805 C C . ASN A 1 99 ? 0.097 -8.287 -13.830 1.00 89.38 99 ASN A C 1
ATOM 807 O O . ASN A 1 99 ? 1.049 -8.510 -13.089 1.00 89.38 99 ASN A O 1
ATOM 811 N N . ARG A 1 100 ? 0.238 -7.557 -14.941 1.00 93.81 100 ARG A N 1
ATOM 812 C CA . ARG A 1 100 ? 1.513 -6.935 -15.302 1.00 93.81 100 ARG A CA 1
ATOM 813 C C . ARG A 1 100 ? 1.779 -5.730 -14.414 1.00 93.81 100 ARG A C 1
ATOM 815 O O . ARG A 1 100 ? 0.874 -4.968 -14.078 1.00 93.81 100 ARG A O 1
ATOM 822 N N . LEU A 1 101 ? 3.050 -5.514 -14.097 1.00 96.00 101 LEU A N 1
ATOM 823 C CA . LEU A 1 101 ? 3.505 -4.297 -13.439 1.00 96.00 101 LEU A CA 1
ATOM 824 C C . LEU A 1 101 ? 3.505 -3.139 -14.440 1.00 96.00 101 LEU A C 1
ATOM 826 O O . LEU A 1 101 ? 3.958 -3.275 -15.579 1.00 96.00 101 LEU A O 1
ATOM 830 N N . LEU A 1 102 ? 3.003 -1.982 -14.025 1.00 95.12 102 LEU A N 1
ATOM 831 C CA . LEU A 1 102 ? 2.777 -0.865 -14.936 1.00 95.12 102 LEU A CA 1
ATOM 832 C C . LEU A 1 102 ? 3.662 0.323 -14.574 1.00 95.12 102 LEU A C 1
ATOM 834 O O . LEU A 1 102 ? 3.413 1.011 -13.591 1.00 95.12 102 LEU A O 1
ATOM 838 N N . PHE A 1 103 ? 4.691 0.593 -15.375 1.00 95.19 103 PHE A N 1
ATOM 839 C CA . PHE A 1 103 ? 5.515 1.786 -15.208 1.00 95.19 103 PHE A CA 1
ATOM 840 C C . PHE A 1 103 ? 4.782 3.019 -15.711 1.00 95.19 103 PHE A C 1
ATOM 842 O O . PHE A 1 103 ? 4.360 3.093 -16.865 1.00 95.19 103 PHE A O 1
ATOM 849 N N . THR A 1 104 ? 4.694 4.031 -14.863 1.00 93.62 104 THR A N 1
ATOM 850 C CA . THR A 1 104 ? 4.197 5.342 -15.268 1.00 93.62 104 THR A CA 1
ATOM 851 C C . THR A 1 104 ? 5.257 6.149 -16.003 1.00 93.62 104 THR A C 1
ATOM 853 O O . THR A 1 104 ? 6.457 5.942 -15.839 1.00 93.62 104 THR A O 1
ATOM 856 N N . ARG A 1 105 ? 4.808 7.156 -16.751 1.00 90.44 105 ARG A N 1
ATOM 857 C CA . ARG A 1 105 ? 5.675 8.152 -17.394 1.00 90.44 105 ARG A CA 1
ATOM 858 C C . ARG A 1 105 ? 5.739 9.465 -16.605 1.00 90.44 105 ARG A C 1
ATOM 860 O O . ARG A 1 105 ? 5.937 10.513 -17.202 1.00 90.44 105 ARG A O 1
ATOM 867 N N . TYR A 1 106 ? 5.559 9.426 -15.278 1.00 91.81 106 TYR A N 1
ATOM 868 C CA . TYR A 1 106 ? 5.516 10.626 -14.425 1.00 91.81 106 TYR A CA 1
ATOM 869 C C . TYR A 1 106 ? 6.714 11.564 -14.648 1.00 91.81 106 TYR A C 1
ATOM 871 O O . TYR A 1 106 ? 6.505 12.753 -14.881 1.00 91.81 106 TYR A O 1
ATOM 879 N N . GLY A 1 107 ? 7.941 11.027 -14.679 1.00 87.25 107 GLY A N 1
ATOM 880 C CA . GLY A 1 107 ? 9.167 11.798 -14.939 1.00 87.25 107 GLY A CA 1
ATOM 881 C C . GLY A 1 107 ? 9.245 12.490 -16.309 1.00 87.25 107 GLY A C 1
ATOM 882 O O . GLY A 1 107 ? 10.169 13.255 -16.557 1.00 87.25 107 GLY A O 1
ATOM 883 N N . GLU A 1 108 ? 8.286 12.240 -17.200 1.00 88.44 108 GLU A N 1
ATOM 884 C CA . GLU A 1 108 ? 8.163 12.886 -18.511 1.00 88.44 108 GLU A CA 1
ATOM 885 C C . GLU A 1 108 ? 7.042 13.939 -18.549 1.00 88.44 108 GLU A C 1
ATOM 887 O O . GLU A 1 108 ? 6.700 14.467 -19.608 1.00 88.44 108 GLU A O 1
ATOM 892 N N . THR A 1 109 ? 6.427 14.228 -17.401 1.00 88.38 109 THR A N 1
ATOM 893 C CA . THR A 1 109 ? 5.289 15.142 -17.283 1.00 88.38 109 THR A CA 1
ATOM 894 C C . THR A 1 109 ? 5.635 16.385 -16.468 1.00 88.38 109 THR A C 1
ATOM 896 O O . THR A 1 109 ? 6.633 16.430 -15.760 1.00 88.38 109 THR A O 1
ATOM 899 N N . ASN A 1 110 ? 4.763 17.394 -16.535 1.00 89.31 110 ASN A N 1
ATOM 900 C CA . ASN A 1 110 ? 4.879 18.628 -15.750 1.00 89.31 110 ASN A CA 1
ATOM 901 C C . ASN A 1 110 ? 3.993 18.613 -14.490 1.00 89.31 110 ASN A C 1
ATOM 903 O O . ASN A 1 110 ? 3.580 19.673 -14.016 1.00 89.31 110 ASN A O 1
ATOM 907 N N . PHE A 1 111 ? 3.621 17.431 -13.986 1.00 91.88 111 PHE A N 1
ATOM 908 C CA . PHE A 1 111 ? 2.892 17.358 -12.721 1.00 91.88 111 PHE A CA 1
ATOM 909 C C . PHE A 1 111 ? 3.800 17.829 -11.574 1.00 91.88 111 PHE A C 1
ATOM 911 O O . PHE A 1 111 ? 4.991 17.532 -11.583 1.00 91.88 111 PHE A O 1
ATOM 918 N N . PRO A 1 112 ? 3.260 18.576 -10.597 1.00 90.94 112 PRO A N 1
ATOM 919 C CA . PRO A 1 112 ? 4.075 19.196 -9.553 1.00 90.94 112 PRO A CA 1
ATOM 920 C C . PRO A 1 112 ? 4.629 18.198 -8.527 1.00 90.94 112 PRO A C 1
ATOM 922 O O . PRO A 1 112 ? 5.612 18.507 -7.864 1.00 90.94 112 PRO A O 1
ATOM 925 N N . ASP A 1 113 ? 3.978 17.044 -8.369 1.00 93.50 113 ASP A N 1
ATOM 926 C CA . ASP A 1 113 ? 4.343 15.976 -7.437 1.00 93.50 113 ASP A CA 1
ATOM 927 C C . ASP A 1 113 ? 3.726 14.638 -7.894 1.00 93.50 113 ASP A C 1
ATOM 929 O O . ASP A 1 113 ? 2.769 14.630 -8.691 1.00 93.50 113 ASP A O 1
ATOM 933 N N . LYS A 1 114 ? 4.234 13.504 -7.379 1.00 96.19 114 LYS A N 1
ATOM 934 C CA . LYS A 1 114 ? 3.724 12.165 -7.738 1.00 96.19 114 LYS A CA 1
ATOM 935 C C . LYS A 1 114 ? 2.260 12.021 -7.353 1.00 96.19 114 LYS A C 1
ATOM 937 O O . LYS A 1 114 ? 1.468 11.472 -8.116 1.00 96.19 114 LYS A O 1
ATOM 942 N N . ALA A 1 115 ? 1.868 12.560 -6.201 1.00 96.31 115 ALA A N 1
ATOM 943 C CA . ALA A 1 115 ? 0.500 12.480 -5.702 1.00 96.31 115 ALA A CA 1
ATOM 944 C C . ALA A 1 115 ? -0.529 13.086 -6.678 1.00 96.31 115 ALA A C 1
ATOM 946 O O . ALA A 1 115 ? -1.605 12.527 -6.886 1.00 96.31 115 ALA A O 1
ATOM 947 N N . SER A 1 116 ? -0.201 14.202 -7.326 1.00 95.50 116 SER A N 1
ATOM 948 C CA . SER A 1 116 ? -1.050 14.853 -8.328 1.00 95.50 116 SER A CA 1
ATOM 949 C C . SER A 1 116 ? -1.199 13.989 -9.577 1.00 95.50 116 SER A C 1
ATOM 951 O O . SER A 1 116 ? -2.290 13.895 -10.143 1.00 95.50 116 SER A O 1
ATOM 953 N N . PHE A 1 117 ? -0.120 13.321 -9.981 1.00 95.44 117 PHE A N 1
ATOM 954 C CA . PHE A 1 117 ? -0.134 12.384 -11.095 1.00 95.44 117 PHE A CA 1
ATOM 955 C C . PHE A 1 117 ? -0.917 11.098 -10.766 1.00 95.44 117 PHE A C 1
ATOM 957 O O . PHE A 1 117 ? -1.700 10.620 -11.584 1.00 95.44 117 PHE A O 1
ATOM 964 N N . ILE A 1 118 ? -0.801 10.588 -9.538 1.00 96.19 118 ILE A N 1
ATOM 965 C CA . ILE A 1 118 ? -1.590 9.458 -9.027 1.00 96.19 118 ILE A CA 1
ATOM 966 C C . ILE A 1 118 ? -3.094 9.773 -9.072 1.00 96.19 118 ILE A C 1
ATOM 968 O O . ILE A 1 118 ? -3.880 8.963 -9.565 1.00 96.19 118 ILE A O 1
ATOM 972 N N . LEU A 1 119 ? -3.509 10.964 -8.623 1.00 95.12 119 LEU A N 1
ATOM 973 C CA . LEU A 1 119 ? -4.912 11.390 -8.714 1.00 95.12 119 LEU A CA 1
ATOM 974 C C . LEU A 1 119 ? -5.384 11.567 -10.159 1.00 95.12 119 LEU A C 1
ATOM 976 O O . LEU A 1 119 ? -6.545 11.288 -10.464 1.00 95.12 119 LEU A O 1
ATOM 980 N N . TYR A 1 120 ? -4.507 12.025 -11.056 1.00 93.44 120 TYR A N 1
ATOM 981 C CA . TYR A 1 120 ? -4.808 12.039 -12.484 1.00 93.44 120 TYR A CA 1
ATOM 982 C C . TYR A 1 120 ? -5.081 10.619 -12.989 1.00 93.44 120 TYR A C 1
ATOM 984 O O . TYR A 1 120 ? -6.112 10.402 -13.625 1.00 93.44 120 TYR A O 1
ATOM 992 N N . ILE A 1 121 ? -4.237 9.644 -12.633 1.00 93.25 121 ILE A N 1
ATOM 993 C CA . ILE A 1 121 ? -4.448 8.249 -13.030 1.00 93.25 121 ILE A CA 1
ATOM 994 C C . ILE A 1 121 ? -5.776 7.715 -12.496 1.00 93.25 121 ILE A C 1
ATOM 996 O O . ILE A 1 121 ? -6.569 7.180 -13.268 1.00 93.25 121 ILE A O 1
ATOM 1000 N N . GLN A 1 122 ? -6.049 7.928 -11.207 1.00 92.38 122 GLN A N 1
ATOM 1001 C CA . GLN A 1 122 ? -7.306 7.538 -10.569 1.00 92.38 122 GLN A CA 1
ATOM 1002 C C . GLN A 1 122 ? -8.522 8.117 -11.300 1.00 92.38 122 GLN A C 1
ATOM 1004 O O . GLN A 1 122 ? -9.504 7.418 -11.543 1.00 92.38 122 GLN A O 1
ATOM 1009 N N . LYS A 1 123 ? -8.465 9.404 -11.657 1.00 91.50 123 LYS A N 1
ATOM 1010 C CA . LYS A 1 123 ? -9.547 10.083 -12.373 1.00 91.50 123 LYS A CA 1
ATOM 1011 C C . LYS A 1 123 ? -9.772 9.487 -13.763 1.00 91.50 123 LYS A C 1
ATOM 1013 O O . LYS A 1 123 ? -10.917 9.413 -14.198 1.00 91.50 123 LYS A O 1
ATOM 1018 N N . MET A 1 124 ? -8.698 9.111 -14.455 1.00 89.25 124 MET A N 1
ATOM 1019 C CA . MET A 1 124 ? -8.768 8.581 -15.816 1.00 89.25 124 MET A CA 1
ATOM 1020 C C . MET A 1 124 ? -9.252 7.133 -15.858 1.00 89.25 124 MET A C 1
ATOM 1022 O O . MET A 1 124 ? -10.029 6.794 -16.746 1.00 89.25 124 MET A O 1
ATOM 1026 N N . SER A 1 125 ? -8.834 6.295 -14.908 1.00 88.94 125 SER A N 1
ATOM 1027 C CA . SER A 1 125 ? -9.230 4.885 -14.892 1.00 88.94 125 SER A CA 1
ATOM 1028 C C . SER A 1 125 ? -10.526 4.603 -14.139 1.00 88.94 125 SER A C 1
ATOM 1030 O O . SER A 1 125 ? -11.207 3.626 -14.432 1.00 88.94 125 SER A O 1
ATOM 1032 N N . GLY A 1 126 ? -10.872 5.431 -13.152 1.00 88.56 126 GLY A N 1
ATOM 1033 C CA . GLY A 1 126 ? -11.999 5.190 -12.251 1.00 88.56 126 GLY A CA 1
ATOM 1034 C C . GLY A 1 126 ? -11.726 4.145 -11.161 1.00 88.56 126 GLY A C 1
ATOM 1035 O O . GLY A 1 126 ? -12.565 3.974 -10.275 1.00 88.56 126 GLY A O 1
ATOM 1036 N N . ASN A 1 127 ? -10.566 3.476 -11.167 1.00 91.38 127 ASN A N 1
ATOM 1037 C CA . ASN A 1 127 ? -10.184 2.543 -10.106 1.00 91.38 127 ASN A CA 1
ATOM 1038 C C . ASN A 1 127 ? -9.899 3.301 -8.802 1.00 91.38 127 ASN A C 1
ATOM 1040 O O . ASN A 1 127 ? -9.318 4.386 -8.797 1.00 91.38 127 ASN A O 1
ATOM 1044 N N . LYS A 1 128 ? -10.264 2.709 -7.664 1.00 92.88 128 LYS A N 1
ATOM 1045 C CA . LYS A 1 128 ? -9.934 3.260 -6.344 1.00 92.88 128 LYS A CA 1
ATOM 1046 C C . LYS A 1 128 ? -8.439 3.084 -6.062 1.00 92.88 128 LYS A C 1
ATOM 1048 O O . LYS A 1 128 ? -7.886 2.017 -6.312 1.00 92.88 128 LYS A O 1
ATOM 1053 N N . ILE A 1 129 ? -7.797 4.109 -5.500 1.00 94.62 129 ILE A N 1
ATOM 1054 C CA . ILE A 1 129 ? -6.434 3.983 -4.973 1.00 94.62 129 ILE A CA 1
ATOM 1055 C C . ILE A 1 129 ? -6.504 3.227 -3.649 1.00 94.62 129 ILE A C 1
ATOM 1057 O O . ILE A 1 129 ? -7.168 3.678 -2.712 1.00 94.62 129 ILE A O 1
ATOM 1061 N N . LYS A 1 130 ? -5.800 2.099 -3.571 1.00 94.81 130 LYS A N 1
ATOM 1062 C CA . LYS A 1 130 ? -5.588 1.368 -2.328 1.00 94.81 130 LYS A CA 1
ATOM 1063 C C . LYS A 1 130 ? -4.549 2.066 -1.476 1.00 94.81 130 LYS A C 1
ATOM 1065 O O . LYS A 1 130 ? -4.842 2.399 -0.336 1.00 94.81 130 LYS A O 1
ATOM 1070 N N . VAL A 1 131 ? -3.350 2.276 -2.012 1.00 96.44 131 VAL A N 1
ATOM 1071 C CA . VAL A 1 131 ? -2.238 2.872 -1.268 1.00 96.44 131 VAL A CA 1
ATOM 1072 C C . VAL A 1 131 ? -1.154 3.384 -2.213 1.00 96.44 131 VAL A C 1
ATOM 1074 O O . VAL A 1 131 ? -1.001 2.880 -3.326 1.00 96.44 131 VAL A O 1
ATOM 1077 N N . PHE A 1 132 ? -0.400 4.371 -1.745 1.00 97.88 132 PHE A N 1
ATOM 1078 C CA . PHE A 1 132 ? 0.859 4.822 -2.320 1.00 97.88 132 PHE A CA 1
ATOM 1079 C C . PHE A 1 132 ? 2.021 4.515 -1.366 1.00 97.88 132 PHE A C 1
ATOM 1081 O O . PHE A 1 132 ? 1.931 4.775 -0.166 1.00 97.88 132 PHE A O 1
ATOM 1088 N N . ILE A 1 133 ? 3.093 3.931 -1.885 1.00 96.75 133 ILE A N 1
ATOM 1089 C CA . ILE A 1 133 ? 4.246 3.463 -1.120 1.00 96.75 133 ILE A CA 1
ATOM 1090 C C . ILE A 1 133 ? 5.478 4.181 -1.654 1.00 96.75 133 ILE A C 1
ATOM 1092 O O . ILE A 1 133 ? 5.769 4.067 -2.840 1.00 96.75 133 ILE A O 1
ATOM 1096 N N . ASP A 1 134 ? 6.165 4.924 -0.797 1.00 95.75 134 ASP A N 1
ATOM 1097 C CA . ASP A 1 134 ? 7.324 5.746 -1.164 1.00 95.75 134 ASP A CA 1
ATOM 1098 C C . ASP A 1 134 ? 8.244 5.879 0.058 1.00 95.75 134 ASP A C 1
ATOM 1100 O O . ASP A 1 134 ? 7.770 5.798 1.200 1.00 95.75 134 ASP A O 1
ATOM 1104 N N . ASP A 1 135 ? 9.542 6.047 -0.157 1.00 92.69 135 ASP A N 1
ATOM 1105 C CA . ASP A 1 135 ? 10.549 6.307 0.870 1.00 92.69 135 ASP A CA 1
ATOM 1106 C C . ASP A 1 135 ? 10.755 7.815 1.106 1.00 92.69 135 ASP A C 1
ATOM 1108 O O . ASP A 1 135 ? 11.138 8.215 2.214 1.00 92.69 135 ASP A O 1
ATOM 1112 N N . ASP A 1 136 ? 10.437 8.667 0.125 1.00 92.38 136 ASP A N 1
ATOM 1113 C CA . ASP A 1 136 ? 10.578 10.115 0.237 1.00 92.38 136 ASP A CA 1
ATOM 1114 C C . ASP A 1 136 ? 9.464 10.689 1.120 1.00 92.38 136 ASP A C 1
ATOM 1116 O O . ASP A 1 136 ? 8.271 10.686 0.799 1.00 92.38 136 ASP A O 1
ATOM 1120 N N . HIS A 1 137 ? 9.871 11.238 2.263 1.00 92.56 137 HIS A N 1
ATOM 1121 C CA . HIS A 1 137 ? 8.958 11.847 3.222 1.00 92.56 137 HIS A CA 1
ATOM 1122 C C . HIS A 1 137 ? 8.112 12.978 2.612 1.00 92.56 137 HIS A C 1
ATOM 1124 O O . HIS A 1 137 ? 6.937 13.109 2.948 1.00 92.56 137 HIS A O 1
ATOM 1130 N N . THR A 1 138 ? 8.681 13.760 1.696 1.00 94.06 138 THR A N 1
ATOM 1131 C CA . THR A 1 138 ? 8.007 14.873 1.018 1.00 94.06 138 THR A CA 1
ATOM 1132 C C . THR A 1 138 ? 6.882 14.366 0.120 1.00 94.06 138 THR A C 1
ATOM 1134 O O . THR A 1 138 ? 5.786 14.928 0.125 1.00 94.06 138 THR A O 1
ATOM 1137 N N . GLU A 1 139 ? 7.120 13.280 -0.622 1.00 95.06 139 GLU A N 1
ATOM 1138 C CA . GLU A 1 139 ? 6.103 12.653 -1.478 1.00 95.06 139 GLU A CA 1
ATOM 1139 C C . GLU A 1 139 ? 4.992 12.014 -0.633 1.00 95.06 139 GLU A C 1
ATOM 1141 O O . GLU A 1 139 ? 3.805 12.147 -0.949 1.00 95.06 139 GLU A O 1
ATOM 1146 N N . ILE A 1 140 ? 5.354 11.400 0.500 1.00 95.69 140 ILE A N 1
ATOM 1147 C CA . ILE A 1 140 ? 4.394 10.868 1.474 1.00 95.69 140 ILE A CA 1
ATOM 1148 C C . ILE A 1 140 ? 3.508 11.981 2.048 1.00 95.69 140 ILE A C 1
ATOM 1150 O O . ILE A 1 140 ? 2.281 11.848 2.039 1.00 95.69 140 ILE A O 1
ATOM 1154 N N . GLU A 1 141 ? 4.081 13.094 2.512 1.00 95.19 141 GLU A N 1
ATOM 1155 C CA . GLU A 1 141 ? 3.310 14.235 3.025 1.00 95.19 141 GLU A CA 1
ATOM 1156 C C . GLU A 1 141 ? 2.405 14.841 1.941 1.00 95.19 141 GLU A C 1
ATOM 1158 O O . GLU A 1 141 ? 1.222 15.120 2.184 1.00 95.19 141 GLU A O 1
ATOM 1163 N N . ALA A 1 142 ? 2.923 14.990 0.718 1.00 95.81 142 ALA A N 1
ATOM 1164 C CA . ALA A 1 142 ? 2.159 15.492 -0.417 1.00 95.81 142 ALA A CA 1
ATOM 1165 C C . ALA A 1 142 ? 0.956 14.592 -0.736 1.00 95.81 142 ALA A C 1
ATOM 1167 O O . ALA A 1 142 ? -0.144 15.104 -0.969 1.00 95.81 142 ALA A O 1
ATOM 1168 N N . ALA A 1 143 ? 1.124 13.270 -0.706 1.00 96.81 143 ALA A N 1
ATOM 1169 C CA . ALA A 1 143 ? 0.051 12.303 -0.919 1.00 96.81 143 ALA A CA 1
ATOM 1170 C C . ALA A 1 143 ? -0.990 12.315 0.210 1.00 96.81 143 ALA A C 1
ATOM 1172 O O . ALA A 1 143 ? -2.195 12.384 -0.060 1.00 96.81 143 ALA A O 1
ATOM 1173 N N . GLN A 1 144 ? -0.546 12.352 1.468 1.00 94.56 144 GLN A N 1
ATOM 1174 C CA . GLN A 1 144 ? -1.433 12.441 2.631 1.00 94.56 144 GLN A CA 1
ATOM 1175 C C . GLN A 1 144 ? -2.278 13.718 2.617 1.00 94.56 144 GLN A C 1
ATOM 1177 O O . GLN A 1 144 ? -3.480 13.662 2.885 1.00 94.56 144 GLN A O 1
ATOM 1182 N N . SER A 1 145 ? -1.689 14.860 2.241 1.00 95.62 145 SER A N 1
ATOM 1183 C CA . SER A 1 145 ? -2.412 16.138 2.125 1.00 95.62 145 SER A CA 1
ATOM 1184 C C . SER A 1 145 ? -3.554 16.092 1.100 1.00 95.62 145 SER A C 1
ATOM 1186 O O . SER A 1 145 ? -4.532 16.832 1.215 1.00 95.62 145 SER A O 1
ATOM 1188 N N . LYS A 1 146 ? -3.455 15.180 0.125 1.00 95.88 146 LYS A N 1
ATOM 1189 C CA . LYS A 1 146 ? -4.451 14.934 -0.922 1.00 95.88 146 LYS A CA 1
ATOM 1190 C C . LYS A 1 146 ? -5.404 13.778 -0.591 1.00 95.88 146 LYS A C 1
ATOM 1192 O O . LYS A 1 146 ? -6.236 13.417 -1.420 1.00 95.88 146 LYS A O 1
ATOM 1197 N N . GLY A 1 147 ? -5.313 13.210 0.613 1.00 92.94 147 GLY A N 1
ATOM 1198 C CA . GLY A 1 147 ? -6.169 12.113 1.067 1.00 92.94 147 GLY A CA 1
ATOM 1199 C C . GLY A 1 147 ? -5.835 10.754 0.448 1.00 92.94 147 GLY A C 1
ATOM 1200 O O . GLY A 1 147 ? -6.659 9.844 0.522 1.00 92.94 147 GLY A O 1
ATOM 1201 N N . ILE A 1 148 ? -4.653 10.604 -0.156 1.00 95.44 148 ILE A N 1
ATOM 1202 C CA . ILE A 1 148 ? -4.173 9.317 -0.659 1.00 95.44 148 ILE A CA 1
ATOM 1203 C C . ILE A 1 148 ? -3.654 8.512 0.539 1.00 95.44 148 ILE A C 1
ATOM 1205 O O . ILE A 1 148 ? -2.830 9.028 1.297 1.00 95.44 148 ILE A O 1
ATOM 1209 N N . PRO A 1 149 ? -4.107 7.265 0.748 1.00 93.69 149 PRO A N 1
ATOM 1210 C CA . PRO A 1 149 ? -3.527 6.416 1.777 1.00 93.69 149 PRO A CA 1
ATOM 1211 C C . PRO A 1 149 ? -2.066 6.090 1.456 1.00 93.69 149 PRO A C 1
ATOM 1213 O O . PRO A 1 149 ? -1.749 5.767 0.313 1.00 93.69 149 PRO A O 1
ATOM 1216 N N . THR A 1 150 ? -1.184 6.138 2.454 1.00 94.44 150 THR A N 1
ATOM 1217 C CA . THR A 1 150 ? 0.262 5.980 2.241 1.00 94.44 150 THR A CA 1
ATOM 1218 C C . THR A 1 150 ? 0.905 4.959 3.170 1.00 94.44 150 THR A C 1
ATOM 1220 O O . THR A 1 150 ? 0.552 4.907 4.351 1.00 94.44 150 THR A O 1
ATOM 1223 N N . ILE A 1 151 ? 1.932 4.260 2.688 1.00 92.56 151 ILE A N 1
ATOM 1224 C CA . ILE A 1 151 ? 2.912 3.539 3.511 1.00 92.56 151 ILE A CA 1
ATOM 1225 C C . ILE A 1 151 ? 4.280 4.178 3.270 1.00 92.56 151 ILE A C 1
ATOM 1227 O O . ILE A 1 151 ? 4.739 4.245 2.137 1.00 92.56 151 ILE A O 1
ATOM 1231 N N . HIS A 1 152 ? 4.933 4.636 4.338 1.00 91.06 152 HIS A N 1
ATOM 1232 C CA . HIS A 1 152 ? 6.282 5.197 4.249 1.00 91.06 152 HIS A CA 1
ATOM 1233 C C . HIS A 1 152 ? 7.317 4.069 4.325 1.00 91.06 152 HIS A C 1
ATOM 1235 O O . HIS A 1 152 ? 7.512 3.468 5.388 1.00 91.06 152 HIS A O 1
ATOM 1241 N N . ALA A 1 153 ? 7.960 3.770 3.199 1.00 88.56 153 ALA A N 1
ATOM 1242 C CA . ALA A 1 153 ? 8.967 2.724 3.055 1.00 88.56 153 ALA A CA 1
ATOM 1243 C C . ALA A 1 153 ? 10.323 3.190 3.615 1.00 88.56 153 ALA A C 1
ATOM 1245 O O . ALA A 1 153 ? 11.278 3.463 2.901 1.00 88.56 153 ALA A O 1
ATOM 1246 N N . THR A 1 154 ? 10.411 3.327 4.941 1.00 79.88 154 THR A N 1
ATOM 1247 C CA . THR A 1 154 ? 11.658 3.749 5.599 1.00 79.88 154 THR A CA 1
ATOM 1248 C C . THR A 1 154 ? 12.637 2.590 5.717 1.00 79.88 154 THR A C 1
ATOM 1250 O O . THR A 1 154 ? 12.669 1.840 6.698 1.00 79.88 154 THR A O 1
ATOM 1253 N N . HIS A 1 155 ? 13.496 2.458 4.718 1.00 70.69 155 HIS A N 1
ATOM 1254 C CA . HIS A 1 155 ? 14.642 1.572 4.800 1.00 70.69 155 HIS A CA 1
ATOM 1255 C C . HIS A 1 155 ? 15.738 2.301 5.586 1.00 70.69 155 HIS A C 1
ATOM 1257 O O . HIS A 1 155 ? 16.497 3.105 5.052 1.00 70.69 155 HIS A O 1
ATOM 1263 N N . ASN A 1 156 ? 15.811 2.066 6.905 1.00 58.25 156 ASN A N 1
ATOM 1264 C CA . ASN A 1 156 ? 16.998 2.459 7.676 1.00 58.25 156 ASN A CA 1
ATOM 1265 C C . ASN A 1 156 ? 18.254 1.964 6.933 1.00 58.25 156 ASN A C 1
ATOM 1267 O O . ASN A 1 156 ? 18.190 0.935 6.266 1.00 58.25 156 ASN A O 1
ATOM 1271 N N . LYS A 1 157 ? 19.417 2.606 7.129 1.00 54.31 157 LYS A N 1
ATOM 1272 C CA . LYS A 1 157 ? 20.717 2.226 6.513 1.00 54.31 157 LYS A CA 1
ATOM 1273 C C . LYS A 1 157 ? 21.091 0.730 6.598 1.00 54.31 157 LYS A C 1
ATOM 1275 O O . LYS A 1 157 ? 22.039 0.288 5.959 1.00 54.31 157 LYS A O 1
ATOM 1280 N N . TYR A 1 158 ? 20.373 -0.045 7.404 1.00 56.75 158 TYR A N 1
ATOM 1281 C CA . TYR A 1 158 ? 20.509 -1.480 7.556 1.00 56.75 158 TYR A CA 1
ATOM 1282 C C . TYR A 1 158 ? 19.519 -2.227 6.651 1.00 56.75 158 TYR A C 1
ATOM 1284 O O . TYR A 1 158 ? 18.333 -2.344 6.967 1.00 56.75 158 TYR A O 1
ATOM 1292 N N . LEU A 1 159 ? 20.056 -2.831 5.584 1.00 60.84 159 LEU A N 1
ATOM 1293 C CA . LEU A 1 159 ? 19.362 -3.778 4.697 1.00 60.84 159 LEU A CA 1
ATOM 1294 C C . LEU A 1 159 ? 18.611 -4.890 5.458 1.00 60.84 159 LEU A C 1
ATOM 1296 O O . LEU A 1 159 ? 17.619 -5.406 4.975 1.00 60.84 159 LEU A O 1
ATOM 1300 N N . GLN A 1 160 ? 19.029 -5.234 6.678 1.00 56.31 160 GLN A N 1
ATOM 1301 C CA . GLN A 1 160 ? 18.424 -6.299 7.491 1.00 56.31 160 GLN A CA 1
ATOM 1302 C C . GLN A 1 160 ? 16.937 -6.083 7.824 1.00 56.31 160 GLN A C 1
ATOM 1304 O O . GLN A 1 160 ? 16.228 -7.044 8.113 1.00 56.31 160 GLN A O 1
ATOM 1309 N N . ASN A 1 161 ? 16.445 -4.841 7.774 1.00 68.31 161 ASN A N 1
ATOM 1310 C CA . ASN A 1 161 ? 15.035 -4.551 8.044 1.00 68.31 161 ASN A CA 1
ATOM 1311 C C . ASN A 1 161 ? 14.167 -4.531 6.773 1.00 68.31 161 ASN A C 1
ATOM 1313 O O . ASN A 1 161 ? 12.945 -4.437 6.882 1.00 68.31 161 ASN A O 1
ATOM 1317 N N . THR A 1 162 ? 14.763 -4.628 5.579 1.00 77.12 162 THR A N 1
ATOM 1318 C CA . THR A 1 162 ? 14.025 -4.575 4.306 1.00 77.12 162 THR A CA 1
ATOM 1319 C C . THR A 1 162 ? 13.221 -5.858 4.090 1.00 77.12 162 THR A C 1
ATOM 1321 O O . THR A 1 162 ? 12.042 -5.789 3.759 1.00 77.12 162 THR A O 1
ATOM 1324 N N . GLU A 1 163 ? 13.789 -7.022 4.414 1.00 80.06 163 GLU A N 1
ATOM 1325 C CA . GLU A 1 163 ? 13.086 -8.310 4.353 1.00 80.06 163 GLU A CA 1
ATOM 1326 C C . GLU A 1 163 ? 11.861 -8.334 5.286 1.00 80.06 163 GLU A C 1
ATOM 1328 O O . GLU A 1 163 ? 10.784 -8.801 4.913 1.00 80.06 163 GLU A O 1
ATOM 1333 N N . GLN A 1 164 ? 11.984 -7.768 6.493 1.00 80.94 164 GLN A N 1
ATOM 1334 C CA . GLN A 1 164 ? 10.858 -7.640 7.428 1.00 80.94 164 GLN A CA 1
ATOM 1335 C C . GLN A 1 164 ? 9.776 -6.690 6.903 1.00 80.94 164 GLN A C 1
ATOM 1337 O O . GLN A 1 164 ? 8.588 -6.945 7.095 1.00 80.94 164 GLN A O 1
ATOM 1342 N N . PHE A 1 165 ? 10.175 -5.606 6.235 1.00 85.94 165 PHE A N 1
ATOM 1343 C CA . PHE A 1 165 ? 9.235 -4.698 5.589 1.00 85.94 165 PHE A CA 1
ATOM 1344 C C . PHE A 1 165 ? 8.455 -5.412 4.479 1.00 85.94 165 PHE A C 1
ATOM 1346 O O . PHE A 1 165 ? 7.225 -5.424 4.526 1.00 85.94 165 PHE A O 1
ATOM 1353 N N . PHE A 1 166 ? 9.145 -6.060 3.535 1.00 88.31 166 PHE A N 1
ATOM 1354 C CA . PHE A 1 166 ? 8.505 -6.705 2.385 1.00 88.31 166 PHE A CA 1
ATOM 1355 C C . PHE A 1 166 ? 7.693 -7.945 2.759 1.00 88.31 166 PHE A C 1
ATOM 1357 O O . PHE A 1 166 ? 6.591 -8.120 2.245 1.00 88.31 166 PHE A O 1
ATOM 1364 N N . SER A 1 167 ? 8.160 -8.752 3.717 1.00 83.56 167 SER A N 1
ATOM 1365 C CA . SER A 1 167 ? 7.373 -9.879 4.246 1.00 83.56 167 SER A CA 1
ATOM 1366 C C . SER A 1 167 ? 6.082 -9.427 4.939 1.00 83.56 167 SER A C 1
ATOM 1368 O O . SER A 1 167 ? 5.073 -10.126 4.880 1.00 83.56 167 SER A O 1
ATOM 1370 N N . GLY A 1 168 ? 6.079 -8.244 5.562 1.00 84.88 168 GLY A N 1
ATOM 1371 C CA . GLY A 1 168 ? 4.883 -7.640 6.151 1.00 84.88 168 GLY A CA 1
ATOM 1372 C C . GLY A 1 168 ? 4.050 -6.796 5.182 1.00 84.88 168 GLY A C 1
ATOM 1373 O O . GLY A 1 168 ? 2.927 -6.425 5.522 1.00 84.88 168 GLY A O 1
ATOM 1374 N N . LEU A 1 169 ? 4.561 -6.466 3.991 1.00 89.31 169 LEU A N 1
ATOM 1375 C CA . LEU A 1 169 ? 3.980 -5.436 3.125 1.00 89.31 169 LEU A CA 1
ATOM 1376 C C . LEU A 1 169 ? 2.551 -5.770 2.703 1.00 89.31 169 LEU A C 1
ATOM 1378 O O . LEU A 1 169 ? 1.661 -4.935 2.839 1.00 89.31 169 LEU A O 1
ATOM 1382 N N . ILE A 1 170 ? 2.304 -7.010 2.274 1.00 87.31 170 ILE A N 1
ATOM 1383 C CA . ILE A 1 170 ? 0.960 -7.448 1.880 1.00 87.31 170 ILE A CA 1
ATOM 1384 C C . ILE A 1 170 ? -0.044 -7.303 3.030 1.00 87.31 170 ILE A C 1
ATOM 1386 O O . ILE A 1 170 ? -1.170 -6.862 2.822 1.00 87.31 170 ILE A O 1
ATOM 1390 N N . HIS A 1 171 ? 0.373 -7.588 4.267 1.00 88.38 171 HIS A N 1
ATOM 1391 C CA . HIS A 1 171 ? -0.472 -7.414 5.445 1.00 88.38 171 HIS A CA 1
ATOM 1392 C C . HIS A 1 171 ? -0.722 -5.936 5.751 1.00 88.38 171 HIS A C 1
ATOM 1394 O O . HIS A 1 171 ? -1.842 -5.574 6.103 1.00 88.38 171 HIS A O 1
ATOM 1400 N N . GLN A 1 172 ? 0.283 -5.073 5.583 1.00 88.88 172 GLN A N 1
ATOM 1401 C CA . GLN A 1 172 ? 0.108 -3.626 5.725 1.00 88.88 172 GLN A CA 1
ATOM 1402 C C . GLN A 1 172 ? -0.917 -3.083 4.726 1.00 88.88 172 GLN A C 1
ATOM 1404 O O . GLN A 1 172 ? -1.814 -2.346 5.129 1.00 88.88 172 GLN A O 1
ATOM 1409 N N . VAL A 1 173 ? -0.814 -3.487 3.457 1.00 89.38 173 VAL A N 1
ATOM 1410 C CA . VAL A 1 173 ? -1.736 -3.100 2.381 1.00 89.38 173 VAL A CA 1
ATOM 1411 C C . VAL A 1 173 ? -3.150 -3.612 2.657 1.00 89.38 173 VAL A C 1
ATOM 1413 O O . VAL A 1 173 ? -4.099 -2.824 2.695 1.00 89.38 173 VAL A O 1
ATOM 1416 N N . ASP A 1 174 ? -3.298 -4.920 2.888 1.00 88.50 174 ASP A N 1
ATOM 1417 C CA . ASP A 1 174 ? -4.601 -5.566 3.067 1.00 88.50 174 ASP A CA 1
ATOM 1418 C C . ASP A 1 174 ? -5.321 -5.035 4.317 1.00 88.50 174 ASP A C 1
ATOM 1420 O O . ASP A 1 174 ? -6.535 -4.849 4.303 1.00 88.50 174 ASP A O 1
ATOM 1424 N N . ASN A 1 175 ? -4.587 -4.739 5.394 1.00 89.38 175 ASN A N 1
ATOM 1425 C CA . ASN A 1 175 ? -5.169 -4.393 6.693 1.00 89.38 175 ASN A CA 1
ATOM 1426 C C . ASN A 1 175 ? -5.143 -2.894 7.024 1.00 89.38 175 ASN A C 1
ATOM 1428 O O . ASN A 1 175 ? -5.448 -2.514 8.159 1.00 89.38 175 ASN A O 1
ATOM 1432 N N . MET A 1 176 ? -4.773 -2.030 6.081 1.00 87.31 176 MET A N 1
ATOM 1433 C CA . MET A 1 176 ? -4.580 -0.599 6.335 1.00 87.31 176 MET A CA 1
ATOM 1434 C C . MET A 1 176 ? -5.836 0.077 6.913 1.00 87.31 176 MET A C 1
ATOM 1436 O O . MET A 1 176 ? -5.754 0.812 7.900 1.00 87.31 176 MET A O 1
ATOM 1440 N N . GLU A 1 177 ? -7.012 -0.210 6.346 1.00 87.81 177 GLU A N 1
ATOM 1441 C CA . GLU A 1 177 ? -8.287 0.340 6.826 1.00 87.81 177 GLU A CA 1
ATOM 1442 C C . GLU A 1 177 ? -8.593 -0.126 8.261 1.00 87.81 177 GLU A C 1
ATOM 1444 O O . GLU A 1 177 ? -8.974 0.683 9.112 1.00 87.81 177 GLU A O 1
ATOM 1449 N N . LEU A 1 178 ? -8.343 -1.403 8.573 1.00 89.44 178 LEU A N 1
ATOM 1450 C CA . LEU A 1 178 ? -8.501 -1.945 9.927 1.00 89.44 178 LEU A CA 1
ATOM 1451 C C . LEU A 1 178 ? -7.532 -1.299 10.926 1.00 89.44 178 LEU A C 1
ATOM 1453 O O . LEU A 1 178 ? -7.928 -0.955 12.042 1.00 89.44 178 LEU A O 1
ATOM 1457 N N . SER A 1 179 ? -6.279 -1.083 10.522 1.00 89.44 179 SER A N 1
ATOM 1458 C CA . SER A 1 179 ? -5.281 -0.402 11.351 1.00 89.44 179 SER A CA 1
ATOM 1459 C C . SER A 1 179 ? -5.713 1.035 11.663 1.00 89.44 179 SER A C 1
ATOM 1461 O O . SER A 1 179 ? -5.674 1.466 12.820 1.00 89.44 179 SER A O 1
ATOM 1463 N N . HIS A 1 180 ? -6.233 1.760 10.665 1.00 89.62 180 HIS A N 1
ATOM 1464 C CA . HIS A 1 180 ? -6.783 3.101 10.864 1.00 89.62 180 HIS A CA 1
ATOM 1465 C C . HIS A 1 180 ? -7.972 3.103 11.835 1.00 89.62 180 HIS A C 1
ATOM 1467 O O . HIS A 1 180 ? -8.042 3.953 12.724 1.00 89.62 180 HIS A O 1
ATOM 1473 N N . ILE A 1 181 ? -8.884 2.135 11.710 1.00 90.44 181 ILE A N 1
ATOM 1474 C CA . ILE A 1 181 ? -10.030 1.986 12.614 1.00 90.44 181 ILE A CA 1
ATOM 1475 C C . ILE A 1 181 ? -9.560 1.808 14.062 1.00 90.44 181 ILE A C 1
ATOM 1477 O O . ILE A 1 181 ? -10.028 2.532 14.942 1.00 90.44 181 ILE A O 1
ATOM 1481 N N . PHE A 1 182 ? -8.609 0.907 14.322 1.00 92.19 182 PHE A N 1
ATOM 1482 C CA . PHE A 1 182 ? -8.083 0.703 15.675 1.00 92.19 182 PHE A CA 1
ATOM 1483 C C . PHE A 1 182 ? -7.416 1.954 16.245 1.00 92.19 182 PHE A C 1
ATOM 1485 O O . PHE A 1 182 ? -7.712 2.341 17.379 1.00 92.19 182 PHE A O 1
ATOM 1492 N N . ASN A 1 183 ? -6.592 2.635 15.449 1.00 91.31 183 ASN A N 1
ATOM 1493 C CA . ASN A 1 183 ? -5.952 3.883 15.863 1.00 91.31 183 ASN A CA 1
ATOM 1494 C C . ASN A 1 183 ? -6.976 4.990 16.152 1.00 91.31 183 ASN A C 1
ATOM 1496 O O . ASN A 1 183 ? -6.833 5.731 17.126 1.00 91.31 183 ASN A O 1
ATOM 1500 N N . LYS A 1 184 ? -8.049 5.080 15.359 1.00 91.00 184 LYS A N 1
ATOM 1501 C CA . LYS A 1 184 ? -9.126 6.054 15.566 1.00 91.00 184 LYS A CA 1
ATOM 1502 C C . LYS A 1 184 ? -9.877 5.807 16.872 1.00 91.00 184 LYS A C 1
ATOM 1504 O O . LYS A 1 184 ? -10.088 6.750 17.633 1.00 91.00 184 LYS A O 1
ATOM 1509 N N . VAL A 1 185 ? -10.232 4.554 17.164 1.00 89.12 185 VAL A N 1
ATOM 1510 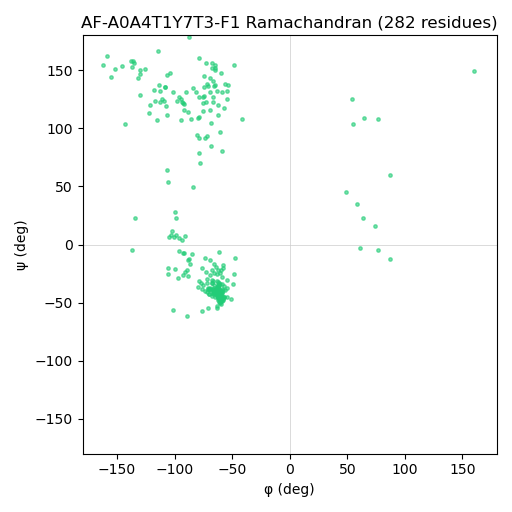C CA . VAL A 1 185 ? -10.881 4.195 18.436 1.00 89.12 185 VAL A CA 1
ATOM 1511 C C . VAL A 1 185 ? -9.944 4.485 19.613 1.00 89.12 185 VAL A C 1
ATOM 1513 O O . VAL A 1 185 ? -10.367 5.081 20.604 1.00 89.12 185 VAL A O 1
ATOM 1516 N N . ALA A 1 186 ? -8.656 4.143 19.498 1.00 89.88 186 ALA A N 1
ATOM 1517 C CA . ALA A 1 186 ? -7.662 4.462 20.522 1.00 89.88 186 ALA A CA 1
ATOM 1518 C C . ALA A 1 186 ? -7.571 5.977 20.784 1.00 89.88 186 ALA A C 1
ATOM 1520 O O . ALA A 1 186 ? -7.577 6.416 21.938 1.00 89.88 186 ALA A O 1
ATOM 1521 N N . ALA A 1 187 ? -7.532 6.790 19.725 1.00 88.06 187 ALA A N 1
ATOM 1522 C CA . ALA A 1 187 ? -7.497 8.245 19.824 1.00 88.06 187 ALA A CA 1
ATOM 1523 C C . ALA A 1 187 ? -8.764 8.820 20.475 1.00 88.06 187 ALA A C 1
ATOM 1525 O O . ALA A 1 187 ? -8.661 9.696 21.333 1.00 88.06 187 ALA A O 1
ATOM 1526 N N . GLU A 1 188 ? -9.948 8.308 20.131 1.00 85.12 188 GLU A N 1
ATOM 1527 C CA . GLU A 1 188 ? -11.218 8.729 20.728 1.00 85.12 188 GLU A CA 1
ATOM 1528 C C . GLU A 1 188 ? -11.248 8.476 22.240 1.00 85.12 188 GLU A C 1
ATOM 1530 O O . GLU A 1 188 ? -11.584 9.377 23.014 1.00 85.12 188 GLU A O 1
ATOM 1535 N N . ILE A 1 189 ? -10.822 7.288 22.676 1.00 81.88 189 ILE A N 1
ATOM 1536 C CA . ILE A 1 189 ? -10.709 6.953 24.100 1.00 81.88 189 ILE A CA 1
ATOM 1537 C C . ILE A 1 189 ? -9.790 7.956 24.814 1.00 81.88 189 ILE A C 1
ATOM 1539 O O . ILE A 1 189 ? -10.128 8.472 25.884 1.00 81.88 189 ILE A O 1
ATOM 1543 N N . ARG A 1 190 ? -8.636 8.280 24.214 1.00 81.62 190 ARG A N 1
ATOM 1544 C CA . ARG A 1 190 ? -7.667 9.211 24.810 1.00 81.62 190 ARG A CA 1
ATOM 1545 C C . ARG A 1 190 ? -8.157 10.653 24.834 1.00 81.62 190 ARG A C 1
ATOM 1547 O O . ARG A 1 190 ? -7.999 11.320 25.854 1.00 81.62 190 ARG A O 1
ATOM 1554 N N . ASN A 1 191 ? -8.778 11.138 23.767 1.00 79.00 191 ASN A N 1
ATOM 1555 C CA . ASN A 1 191 ? -9.311 12.499 23.720 1.00 79.00 191 ASN A CA 1
ATOM 1556 C C . ASN A 1 191 ? -10.394 12.704 24.780 1.00 79.00 191 ASN A C 1
ATOM 1558 O O . ASN A 1 191 ? -10.345 13.681 25.528 1.00 79.00 191 ASN A O 1
ATOM 1562 N N . ASN A 1 192 ? -11.301 11.739 24.932 1.00 72.81 192 ASN A N 1
ATOM 1563 C CA . ASN A 1 192 ? -12.320 11.803 25.973 1.00 72.81 192 ASN A CA 1
ATOM 1564 C C . ASN A 1 192 ? -11.727 11.693 27.391 1.00 72.81 192 ASN A C 1
ATOM 1566 O O . ASN A 1 192 ? -12.209 12.355 28.307 1.00 72.81 192 ASN A O 1
ATOM 1570 N N . SER A 1 193 ? -10.622 10.959 27.571 1.00 67.69 193 SER A N 1
ATOM 1571 C CA . SER A 1 193 ? -9.914 10.900 28.861 1.00 67.69 193 SER A CA 1
ATOM 1572 C C . SER A 1 193 ? -9.241 12.216 29.284 1.00 67.69 193 SER A C 1
ATOM 1574 O O . SER A 1 193 ? -8.992 12.418 30.470 1.00 67.69 193 SER A O 1
ATOM 1576 N N . ARG A 1 194 ? -8.953 13.118 28.334 1.00 64.38 194 ARG A N 1
ATOM 1577 C CA . ARG A 1 194 ? -8.254 14.397 28.563 1.00 64.38 194 ARG A CA 1
ATOM 1578 C C . ARG A 1 194 ? -9.197 15.600 28.741 1.00 64.38 194 ARG A C 1
ATOM 1580 O O . ARG A 1 194 ? -8.723 16.695 29.034 1.00 64.38 194 ARG A O 1
ATOM 1587 N N . SER A 1 195 ? -10.511 15.429 28.575 1.00 59.81 195 SER A N 1
ATOM 1588 C CA . SER A 1 195 ? -11.496 16.516 28.694 1.00 59.81 195 SER A CA 1
ATOM 1589 C C . SER A 1 195 ? -11.651 17.012 30.144 1.00 59.81 195 SER A C 1
ATOM 1591 O O . SER A 1 195 ? -12.114 16.286 31.025 1.00 59.81 195 SER A O 1
ATOM 1593 N N . ILE A 1 196 ? -11.296 18.279 30.394 1.00 50.84 196 ILE A N 1
ATOM 1594 C CA . ILE A 1 196 ? -11.278 18.917 31.728 1.00 50.84 196 ILE A CA 1
ATOM 1595 C C . ILE A 1 196 ? -12.690 19.090 32.325 1.00 50.84 196 ILE A C 1
ATOM 1597 O O . ILE A 1 196 ? -12.844 19.007 33.544 1.00 50.84 196 ILE A O 1
ATOM 1601 N N . SER A 1 197 ? -13.735 19.277 31.506 1.00 56.34 197 SER A N 1
ATOM 1602 C CA . SER A 1 197 ? -15.116 19.449 32.002 1.00 56.34 197 SER A CA 1
ATOM 1603 C C . SER A 1 197 ? -15.763 18.136 32.465 1.00 56.34 197 SER A C 1
ATOM 1605 O O . SER A 1 197 ? -16.686 18.161 33.274 1.00 56.34 197 SER A O 1
ATOM 1607 N N . TRP A 1 198 ? -15.243 16.991 32.009 1.00 48.88 198 TRP A N 1
ATOM 1608 C CA . TRP A 1 198 ? -15.700 15.639 32.363 1.00 48.88 198 TRP A CA 1
ATOM 1609 C C . TRP A 1 198 ? -14.748 14.906 33.329 1.00 48.88 198 TRP A C 1
ATOM 1611 O O . TRP A 1 198 ? -15.157 13.989 34.048 1.00 48.88 198 TRP A O 1
ATOM 1621 N N . GLY A 1 199 ? -13.487 15.347 33.414 1.00 47.47 199 GLY A N 1
ATOM 1622 C CA . GLY A 1 199 ? -12.410 14.689 34.161 1.00 47.47 199 GLY A CA 1
ATOM 1623 C C . GLY A 1 199 ? -12.609 14.578 35.678 1.00 47.47 199 GLY A C 1
ATOM 1624 O O . GLY A 1 199 ? -12.032 13.685 36.293 1.00 47.47 199 GLY A O 1
ATOM 1625 N N . ARG A 1 200 ? -13.458 15.413 36.300 1.00 45.97 200 ARG A N 1
ATOM 1626 C CA . ARG A 1 200 ? -13.790 15.298 37.738 1.00 45.97 200 ARG A CA 1
ATOM 1627 C C . ARG A 1 200 ? -14.979 14.384 38.045 1.00 45.97 200 ARG A C 1
ATOM 1629 O O . ARG A 1 200 ? -15.069 13.907 39.169 1.00 45.97 200 ARG A O 1
ATOM 1636 N N . GLN A 1 201 ? -15.872 14.128 37.086 1.00 49.19 201 GLN A N 1
ATOM 1637 C CA . GLN A 1 201 ? -17.090 13.336 37.324 1.00 49.19 201 GLN A CA 1
ATOM 1638 C C . GLN A 1 201 ? -16.970 11.878 36.869 1.00 49.19 201 GLN A C 1
ATOM 1640 O O . GLN A 1 201 ? -17.707 11.034 37.369 1.00 49.19 201 GLN A O 1
ATOM 1645 N N . ILE A 1 202 ? -16.044 11.553 35.956 1.00 55.12 202 ILE A N 1
ATOM 1646 C CA . ILE A 1 202 ? -16.006 10.219 35.321 1.00 55.12 202 ILE A CA 1
ATOM 1647 C C . ILE A 1 202 ? -14.600 9.607 35.271 1.00 55.12 202 ILE A C 1
ATOM 1649 O O . ILE A 1 202 ? -14.322 8.709 34.472 1.00 55.12 202 ILE A O 1
ATOM 1653 N N . ALA A 1 203 ? -13.714 10.054 36.168 1.00 55.97 203 ALA A N 1
ATOM 1654 C CA . ALA A 1 203 ? -12.325 9.602 36.262 1.00 55.97 203 ALA A CA 1
ATOM 1655 C C . ALA A 1 203 ? -12.184 8.066 36.280 1.00 55.97 203 ALA A C 1
ATOM 1657 O O . ALA A 1 203 ? -11.250 7.534 35.688 1.00 55.97 203 ALA A O 1
ATOM 1658 N N . GLY A 1 204 ? -13.137 7.343 36.879 1.00 60.56 204 GLY A N 1
ATOM 1659 C CA . GLY A 1 204 ? -13.122 5.879 36.923 1.00 60.56 204 GLY A CA 1
ATOM 1660 C C . GLY A 1 204 ? -13.276 5.206 35.555 1.00 60.56 204 GLY A C 1
ATOM 1661 O O . GLY A 1 204 ? -12.562 4.253 35.265 1.00 60.56 204 GLY A O 1
ATOM 1662 N N . PHE A 1 205 ? -14.154 5.710 34.682 1.00 65.12 205 PHE A N 1
ATOM 1663 C CA . PHE A 1 205 ? -14.357 5.109 33.362 1.00 65.12 205 PHE A CA 1
ATOM 1664 C C . PHE A 1 205 ? -13.142 5.365 32.466 1.00 65.12 205 PHE A C 1
ATOM 1666 O O . PHE A 1 205 ? -12.520 4.422 31.990 1.00 65.12 205 PHE A O 1
ATOM 1673 N N . PHE A 1 206 ? -12.728 6.619 32.288 1.00 66.81 206 PHE A N 1
ATOM 1674 C CA . PHE A 1 206 ? -11.648 6.934 31.348 1.00 66.81 206 PHE A CA 1
ATOM 1675 C C . PHE A 1 206 ? -10.259 6.485 31.816 1.00 66.81 206 PHE A C 1
ATOM 1677 O O . PHE A 1 206 ? -9.444 6.109 30.977 1.00 66.81 206 PHE A O 1
ATOM 1684 N N . SER A 1 207 ? -10.006 6.441 33.129 1.00 67.12 207 SER A N 1
ATOM 1685 C CA . SER A 1 207 ? -8.771 5.861 33.678 1.00 67.12 207 SER A CA 1
ATOM 1686 C C . SER A 1 207 ? -8.633 4.377 33.321 1.00 67.12 207 SER A C 1
ATOM 1688 O O . SER A 1 207 ? -7.569 3.943 32.890 1.00 67.12 207 SER A O 1
ATOM 1690 N N . VAL A 1 208 ? -9.726 3.606 33.395 1.00 71.50 208 VAL A N 1
ATOM 1691 C CA . VAL A 1 208 ? -9.730 2.185 33.004 1.00 71.50 208 VAL A CA 1
ATOM 1692 C C . VAL A 1 208 ? -9.531 2.013 31.496 1.00 71.50 208 VAL A C 1
ATOM 1694 O O . VAL A 1 208 ? -8.895 1.050 31.071 1.00 71.50 208 VAL A O 1
ATOM 1697 N N . HIS A 1 209 ? -10.027 2.950 30.681 1.00 75.62 209 HIS A N 1
ATOM 1698 C CA . HIS A 1 209 ? -9.959 2.843 29.222 1.00 75.62 209 HIS A CA 1
ATOM 1699 C C . HIS A 1 209 ? -8.650 3.383 28.613 1.00 75.62 209 HIS A C 1
ATOM 1701 O O . HIS A 1 209 ? -8.302 3.019 27.491 1.00 75.62 209 HIS A O 1
ATOM 1707 N N . LEU A 1 210 ? -7.858 4.178 29.337 1.00 77.69 210 LEU A N 1
ATOM 1708 C CA . LEU A 1 210 ? -6.574 4.673 28.827 1.00 77.69 210 LEU A CA 1
ATOM 1709 C C . LEU A 1 210 ? -5.557 3.538 28.532 1.00 77.69 210 LEU A C 1
ATOM 1711 O O . LEU A 1 210 ? -5.012 3.522 27.426 1.00 77.69 210 LEU A O 1
ATOM 1715 N N . PRO A 1 211 ? -5.342 2.539 29.418 1.00 80.62 211 PRO A N 1
ATOM 1716 C CA . PRO A 1 211 ? -4.531 1.354 29.097 1.00 80.62 211 PRO A CA 1
ATOM 1717 C C . PRO A 1 211 ? -5.108 0.519 27.946 1.00 80.62 211 PRO A C 1
ATOM 1719 O O . PRO A 1 211 ? -4.390 -0.093 27.159 1.00 80.62 211 PRO A O 1
ATOM 1722 N N . ILE A 1 212 ? -6.433 0.504 27.831 1.00 80.94 212 ILE A N 1
ATOM 1723 C CA . ILE A 1 212 ? -7.180 -0.196 26.785 1.00 80.94 212 ILE A CA 1
ATOM 1724 C C . ILE A 1 212 ? -6.923 0.449 25.405 1.00 80.94 212 ILE A C 1
ATOM 1726 O O . ILE A 1 212 ? -6.840 -0.275 24.415 1.00 80.94 212 ILE A O 1
ATOM 1730 N N . ALA A 1 213 ? -6.715 1.771 25.327 1.00 85.00 213 ALA A N 1
ATOM 1731 C CA . ALA A 1 213 ? -6.331 2.455 24.088 1.00 85.00 213 ALA A CA 1
ATOM 1732 C C . ALA A 1 213 ? -4.957 1.999 23.566 1.00 85.00 213 ALA A C 1
ATOM 1734 O O . ALA A 1 213 ? -4.815 1.755 22.372 1.00 85.00 213 ALA A O 1
ATOM 1735 N N . GLN A 1 214 ? -3.973 1.800 24.451 1.00 87.12 214 GLN A N 1
ATOM 1736 C CA . GLN A 1 214 ? -2.657 1.263 24.063 1.00 87.12 214 GLN A CA 1
ATOM 1737 C C . GLN A 1 214 ? -2.770 -0.157 23.494 1.00 87.12 214 GLN A C 1
ATOM 1739 O O . GLN A 1 214 ? -2.078 -0.519 22.548 1.00 87.12 214 GLN A O 1
ATOM 1744 N N . SER A 1 215 ? -3.685 -0.969 24.034 1.00 88.56 215 SER A N 1
ATOM 1745 C CA . SER A 1 215 ? -3.946 -2.305 23.490 1.00 88.56 215 SER A CA 1
ATOM 1746 C C . SER A 1 215 ? -4.467 -2.258 22.051 1.00 88.56 215 SER A C 1
ATOM 1748 O O . SER A 1 215 ? -4.114 -3.133 21.267 1.00 88.56 215 SER A O 1
ATOM 1750 N N . LEU A 1 216 ? -5.285 -1.263 21.692 1.00 91.00 216 LEU A N 1
ATOM 1751 C CA . LEU A 1 216 ? -5.779 -1.099 20.320 1.00 91.00 216 LEU A CA 1
ATOM 1752 C C . LEU A 1 216 ? -4.668 -0.672 19.360 1.00 91.00 216 LEU A C 1
ATOM 1754 O O . LEU A 1 216 ? -4.601 -1.188 18.251 1.00 91.00 216 LEU A O 1
ATOM 1758 N N . GLU A 1 217 ? -3.759 0.200 19.791 1.00 91.81 217 GLU A N 1
ATOM 1759 C CA . GLU A 1 217 ? -2.576 0.560 18.994 1.00 91.81 217 GLU A CA 1
ATOM 1760 C C . GLU A 1 217 ? -1.650 -0.636 18.779 1.00 91.81 217 GLU A C 1
ATOM 1762 O O . GLU A 1 217 ? -1.127 -0.835 17.684 1.00 91.81 217 GLU A O 1
ATOM 1767 N N . ASN A 1 218 ? -1.495 -1.487 19.797 1.00 92.62 218 ASN A N 1
ATOM 1768 C CA . ASN A 1 218 ? -0.742 -2.730 19.659 1.00 92.62 218 ASN A CA 1
ATOM 1769 C C . ASN A 1 218 ? -1.384 -3.663 18.623 1.00 92.62 218 ASN A C 1
ATOM 1771 O O . ASN A 1 218 ? -0.670 -4.267 17.824 1.00 92.62 218 ASN A O 1
ATOM 1775 N N . LEU A 1 219 ? -2.717 -3.773 18.603 1.00 92.19 219 LEU A N 1
ATOM 1776 C CA . LEU A 1 219 ? -3.430 -4.528 17.567 1.00 92.19 219 LEU A CA 1
ATOM 1777 C C . LEU A 1 219 ? -3.250 -3.885 16.183 1.00 92.19 219 LEU A C 1
ATOM 1779 O O . LEU A 1 219 ? -2.964 -4.594 15.221 1.00 92.19 219 LEU A O 1
ATOM 1783 N N . ALA A 1 220 ? -3.322 -2.554 16.089 1.00 91.94 220 ALA A N 1
ATOM 1784 C CA . ALA A 1 220 ? -3.076 -1.809 14.854 1.00 91.94 220 ALA A CA 1
ATOM 1785 C C . ALA A 1 220 ? -1.661 -2.047 14.299 1.00 91.94 220 ALA A C 1
ATOM 1787 O O . ALA A 1 220 ? -1.498 -2.224 13.093 1.00 91.94 220 ALA A O 1
ATOM 1788 N N . SER A 1 221 ? -0.652 -2.110 15.174 1.00 89.44 221 SER A N 1
ATOM 1789 C CA . SER A 1 221 ? 0.730 -2.429 14.803 1.00 89.44 221 SER A CA 1
ATOM 1790 C C . SER A 1 221 ? 0.898 -3.898 14.399 1.00 89.44 221 SER A C 1
ATOM 1792 O O . SER A 1 221 ? 1.610 -4.197 13.443 1.00 89.44 221 SER A O 1
ATOM 1794 N N . LYS A 1 222 ? 0.208 -4.833 15.066 1.00 91.12 222 LYS A N 1
ATOM 1795 C CA . LYS A 1 222 ? 0.244 -6.261 14.706 1.00 91.12 222 LYS A CA 1
ATOM 1796 C C . LYS A 1 222 ? -0.303 -6.536 13.307 1.00 91.12 222 LYS A C 1
ATOM 1798 O O . LYS A 1 222 ? 0.243 -7.403 12.629 1.00 91.12 222 LYS A O 1
ATOM 1803 N N . LEU A 1 223 ? -1.316 -5.790 12.857 1.00 89.00 223 LEU A N 1
ATOM 1804 C CA . LEU A 1 223 ? -1.871 -5.911 11.499 1.00 89.00 223 LEU A CA 1
ATOM 1805 C C . LEU A 1 223 ? -0.838 -5.673 10.391 1.00 89.00 223 LEU A C 1
ATOM 1807 O O . LEU A 1 223 ? -1.040 -6.136 9.274 1.00 89.00 223 LEU A O 1
ATOM 1811 N N . GLN A 1 224 ? 0.277 -5.002 10.693 1.00 83.94 224 GLN A N 1
ATOM 1812 C CA . GLN A 1 224 ? 1.371 -4.794 9.743 1.00 83.94 224 GLN A CA 1
ATOM 1813 C C . GLN A 1 224 ? 2.197 -6.064 9.481 1.00 83.94 224 GLN A C 1
ATOM 1815 O O . GLN A 1 224 ? 3.047 -6.065 8.599 1.00 83.94 224 GLN A O 1
ATOM 1820 N N . ARG A 1 225 ? 2.021 -7.124 10.281 1.00 84.19 225 ARG A N 1
ATOM 1821 C CA . ARG A 1 225 ? 2.888 -8.321 10.263 1.00 84.19 225 ARG A CA 1
ATOM 1822 C C . ARG A 1 225 ? 2.120 -9.639 10.338 1.00 84.19 225 ARG A C 1
ATOM 1824 O O . ARG A 1 225 ? 2.732 -10.699 10.333 1.00 84.19 225 ARG A O 1
ATOM 1831 N N . LYS A 1 226 ? 0.800 -9.580 10.510 1.00 85.81 226 LYS A N 1
ATOM 1832 C CA . LYS A 1 226 ? -0.078 -10.728 10.759 1.00 85.81 226 LYS A CA 1
ATOM 1833 C C . LYS A 1 226 ? -1.356 -10.588 9.947 1.00 85.81 226 LYS A C 1
ATOM 1835 O O . LYS A 1 226 ? -1.759 -9.480 9.596 1.00 85.81 226 LYS A O 1
ATOM 1840 N N . SER A 1 227 ? -2.024 -11.712 9.701 1.00 86.19 227 SER A N 1
ATOM 1841 C CA . SER A 1 227 ? -3.327 -11.713 9.035 1.00 86.19 227 SER A CA 1
ATOM 1842 C C . SER A 1 227 ? -4.399 -11.007 9.878 1.00 86.19 227 SER A C 1
ATOM 1844 O O . SER A 1 227 ? -4.348 -11.016 11.113 1.00 86.19 227 SER A O 1
ATOM 1846 N N . ALA A 1 228 ? -5.410 -10.431 9.213 1.00 87.69 228 ALA A N 1
ATOM 1847 C CA . ALA A 1 228 ? -6.574 -9.857 9.892 1.00 87.69 228 ALA A CA 1
ATOM 1848 C C . ALA A 1 228 ? -7.261 -10.870 10.820 1.00 87.69 228 ALA 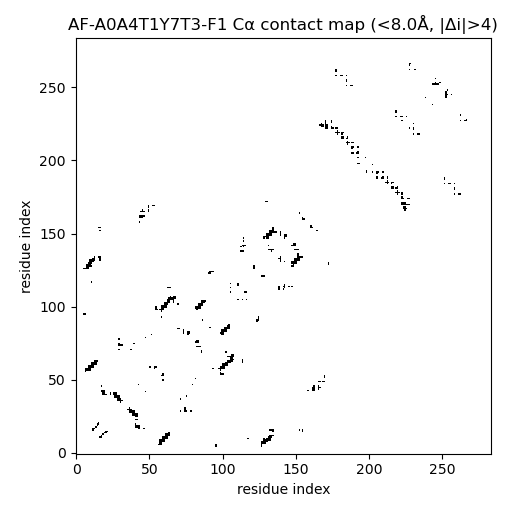A C 1
ATOM 1850 O O . ALA A 1 228 ? -7.688 -10.499 11.910 1.00 87.69 228 ALA A O 1
ATOM 1851 N N . ASN A 1 229 ? -7.320 -12.145 10.415 1.00 89.62 229 ASN A N 1
ATOM 1852 C CA . ASN A 1 229 ? -7.956 -13.220 11.180 1.00 89.62 229 ASN A CA 1
ATOM 1853 C C . ASN A 1 229 ? -7.293 -13.412 12.548 1.00 89.62 229 ASN A C 1
ATOM 1855 O O . ASN A 1 229 ? -7.975 -13.370 13.571 1.00 89.62 229 ASN A O 1
ATOM 1859 N N . GLU A 1 230 ? -5.961 -13.536 12.583 1.00 87.69 230 GLU A N 1
ATOM 1860 C CA . GLU A 1 230 ? -5.222 -13.690 13.844 1.00 87.69 230 GLU A CA 1
ATOM 1861 C C . GLU A 1 230 ? -5.435 -12.497 14.784 1.00 87.69 230 GLU A C 1
ATOM 1863 O O . GLU A 1 230 ? -5.627 -12.660 15.992 1.00 87.69 230 GLU A O 1
ATOM 1868 N N . VAL A 1 231 ? -5.391 -11.278 14.237 1.00 89.00 231 VAL A N 1
ATOM 1869 C CA . VAL A 1 231 ? -5.563 -10.061 15.040 1.00 89.00 231 VAL A CA 1
ATOM 1870 C C . VAL A 1 231 ? -7.016 -9.901 15.495 1.00 89.00 231 VAL A C 1
ATOM 1872 O O . VAL A 1 231 ? -7.256 -9.433 16.607 1.00 89.00 231 VAL A O 1
ATOM 1875 N N . SER A 1 232 ? -7.989 -10.338 14.695 1.00 89.00 232 SER A N 1
ATOM 1876 C CA . SER A 1 232 ? -9.412 -10.300 15.041 1.00 89.00 232 SER A CA 1
ATOM 1877 C C . SER A 1 232 ? -9.745 -11.178 16.239 1.00 89.00 232 SER A C 1
ATOM 1879 O O . SER A 1 232 ? -10.450 -10.736 17.143 1.00 89.00 232 SER A O 1
ATOM 1881 N N . GLU A 1 233 ? -9.189 -12.386 16.325 1.00 92.00 233 GLU A N 1
ATOM 1882 C CA . GLU A 1 233 ? -9.362 -13.233 17.511 1.00 92.00 233 GLU A CA 1
ATOM 1883 C C . GLU A 1 233 ? -8.799 -12.574 18.782 1.00 92.00 233 GLU A C 1
ATOM 1885 O O . GLU A 1 233 ? -9.320 -12.730 19.892 1.00 92.00 233 GLU A O 1
ATOM 1890 N N . GLU A 1 234 ? -7.706 -11.820 18.650 1.00 91.38 234 GLU A N 1
ATOM 1891 C CA . GLU A 1 234 ? -7.160 -11.028 19.748 1.00 91.38 234 GLU A CA 1
ATOM 1892 C C . GLU A 1 234 ? -8.047 -9.826 20.091 1.00 91.38 234 GLU A C 1
ATOM 1894 O O . GLU A 1 234 ? -8.261 -9.554 21.275 1.00 91.38 234 GLU A O 1
ATOM 1899 N N . PHE A 1 235 ? -8.633 -9.169 19.090 1.00 92.25 235 PHE A N 1
ATOM 1900 C CA . PHE A 1 235 ? -9.620 -8.116 19.301 1.00 92.25 235 PHE A CA 1
ATOM 1901 C C . PHE A 1 235 ? -10.874 -8.644 20.013 1.00 92.25 235 PHE A C 1
ATOM 1903 O O . PHE A 1 235 ? -11.336 -8.028 20.970 1.00 92.25 235 PHE A O 1
ATOM 1910 N N . ASP A 1 236 ? -11.369 -9.829 19.660 1.00 92.00 236 ASP A N 1
ATOM 1911 C CA . ASP A 1 236 ? -12.502 -10.463 20.340 1.00 92.00 236 ASP A CA 1
ATOM 1912 C C . ASP A 1 236 ? -12.177 -10.806 21.802 1.00 92.00 236 ASP A C 1
ATOM 1914 O O . ASP A 1 236 ? -13.001 -10.609 22.703 1.00 92.00 236 ASP A O 1
ATOM 1918 N N . ARG A 1 237 ? -10.952 -11.272 22.080 1.00 91.06 237 ARG A N 1
ATOM 1919 C CA . ARG A 1 237 ? -10.467 -11.453 23.460 1.00 91.06 237 ARG A CA 1
ATOM 1920 C C . ARG A 1 237 ? -10.382 -10.126 24.208 1.00 91.06 237 ARG A C 1
ATOM 1922 O O . ARG A 1 237 ? -10.753 -10.065 25.381 1.00 91.06 237 ARG A O 1
ATOM 1929 N N . TYR A 1 238 ? -9.931 -9.070 23.541 1.00 89.31 238 TYR A N 1
ATOM 1930 C CA . TYR A 1 238 ? -9.911 -7.721 24.088 1.00 89.31 238 TYR A CA 1
ATOM 1931 C C . TYR A 1 238 ? -11.329 -7.223 24.422 1.00 89.31 238 TYR A C 1
ATOM 1933 O O . TYR A 1 238 ? -11.550 -6.773 25.545 1.00 89.31 238 TYR A O 1
ATOM 1941 N N . LEU A 1 239 ? -12.310 -7.391 23.527 1.00 90.25 239 LEU A N 1
ATOM 1942 C CA . LEU A 1 239 ? -13.707 -7.006 23.770 1.00 90.25 239 LEU A CA 1
ATOM 1943 C C . LEU A 1 239 ? -14.294 -7.748 24.982 1.00 90.25 239 LEU A C 1
ATOM 1945 O O . LEU A 1 239 ? -14.939 -7.137 25.838 1.00 90.25 239 LEU A O 1
ATOM 1949 N N . LYS A 1 240 ? -14.006 -9.049 25.117 1.00 89.12 240 LYS A N 1
ATOM 1950 C CA . LYS A 1 240 ? -14.389 -9.839 26.301 1.00 89.12 240 LYS A CA 1
ATOM 1951 C C . LYS A 1 240 ? -13.749 -9.300 27.582 1.00 89.12 240 LYS A C 1
ATOM 1953 O O . LYS A 1 240 ? -14.436 -9.160 28.591 1.00 89.12 240 LYS A O 1
ATOM 1958 N N . LYS A 1 241 ? -12.453 -8.966 27.547 1.00 85.50 241 LYS A N 1
ATOM 1959 C CA . LYS A 1 241 ? -11.704 -8.443 28.705 1.00 85.50 241 LYS A CA 1
ATOM 1960 C C . LYS A 1 241 ? -12.305 -7.148 29.253 1.00 85.50 241 LYS A C 1
ATOM 1962 O O . LYS A 1 241 ? -12.264 -6.929 30.459 1.00 85.50 241 LYS A O 1
ATOM 1967 N N . ILE A 1 242 ? -12.857 -6.305 28.385 1.00 81.81 242 ILE A N 1
ATOM 1968 C CA . ILE A 1 242 ? -13.453 -5.022 28.780 1.00 81.81 242 ILE A CA 1
ATOM 1969 C C . ILE A 1 242 ? -14.952 -5.127 29.098 1.00 81.81 242 ILE A C 1
ATOM 1971 O O . ILE A 1 242 ? -15.595 -4.100 29.300 1.00 81.81 242 ILE A O 1
ATOM 1975 N N . ALA A 1 243 ? -15.506 -6.349 29.134 1.00 84.12 243 ALA A N 1
ATOM 1976 C CA . ALA A 1 243 ? -16.936 -6.610 29.299 1.00 84.12 243 ALA A CA 1
ATOM 1977 C C . ALA A 1 243 ? -17.796 -5.765 28.339 1.00 84.12 243 ALA A C 1
ATOM 1979 O O . ALA A 1 243 ? -18.777 -5.137 28.741 1.00 84.12 243 ALA A O 1
ATOM 1980 N N . TYR A 1 244 ? -17.376 -5.705 27.071 1.00 84.88 244 TYR A N 1
ATOM 1981 C CA . TYR A 1 244 ? -18.061 -4.945 26.033 1.00 84.88 244 TYR A CA 1
ATOM 1982 C C . TYR A 1 244 ? -19.512 -5.421 25.857 1.00 84.88 244 TYR A C 1
ATOM 1984 O O . TYR A 1 244 ? -19.769 -6.614 25.699 1.00 84.88 244 TYR A O 1
ATOM 1992 N N . ASP A 1 245 ? -20.443 -4.463 25.846 1.00 84.44 245 ASP A N 1
ATOM 1993 C CA . ASP A 1 245 ? -21.860 -4.673 25.552 1.00 84.44 245 ASP A CA 1
ATOM 1994 C C . ASP A 1 245 ? -22.263 -3.791 24.354 1.00 84.44 245 ASP A C 1
ATOM 1996 O O . ASP A 1 245 ? -22.268 -2.560 24.492 1.00 84.44 245 ASP A O 1
ATOM 2000 N N . PRO A 1 246 ? -22.616 -4.383 23.194 1.00 82.31 246 PRO A N 1
ATOM 2001 C CA . PRO A 1 246 ? -23.004 -3.638 21.994 1.00 82.31 246 PRO A CA 1
ATOM 2002 C C . PRO A 1 246 ? -24.286 -2.810 22.171 1.00 82.31 246 PRO A C 1
ATOM 2004 O O . PRO A 1 246 ? -24.5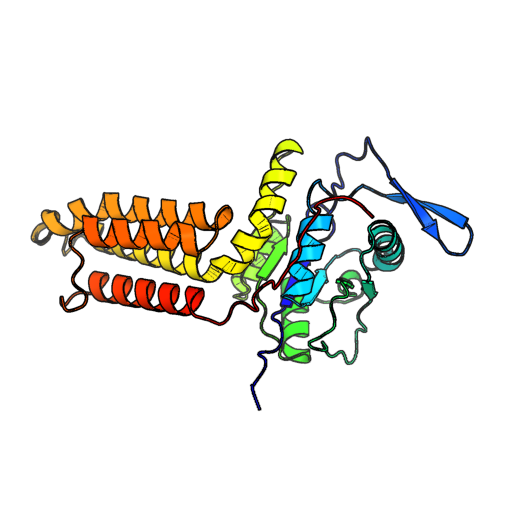24 -1.892 21.388 1.00 82.31 246 PRO A O 1
ATOM 2007 N N . ASN A 1 247 ? -25.113 -3.116 23.177 1.00 83.12 247 ASN A N 1
ATOM 2008 C CA . ASN A 1 247 ? -26.379 -2.424 23.433 1.00 83.12 247 ASN A CA 1
ATOM 2009 C C . ASN A 1 247 ? -26.228 -1.244 24.404 1.00 83.12 247 ASN A C 1
ATOM 2011 O O . ASN A 1 247 ? -27.177 -0.481 24.619 1.00 83.12 247 ASN A O 1
ATOM 2015 N N . LYS A 1 248 ? -25.048 -1.079 25.013 1.00 80.25 248 LYS A N 1
ATOM 2016 C CA . LYS A 1 248 ? -24.792 0.003 25.959 1.00 80.25 248 LYS A CA 1
ATOM 2017 C C . LYS A 1 248 ? -24.757 1.345 25.228 1.00 80.25 248 LYS A C 1
ATOM 2019 O O . LYS A 1 248 ? -24.053 1.523 24.239 1.00 80.25 248 LYS A O 1
ATOM 2024 N N . LYS A 1 249 ? -25.488 2.331 25.754 1.00 71.38 249 LYS A N 1
ATOM 2025 C CA . LYS A 1 249 ? -25.466 3.703 25.228 1.00 71.38 249 LYS A CA 1
ATOM 2026 C C . LYS A 1 249 ? -24.143 4.384 25.600 1.00 71.38 249 LYS A C 1
ATOM 2028 O O . LYS A 1 249 ? -23.821 4.485 26.783 1.00 71.38 249 LYS A O 1
ATOM 2033 N N . GLY A 1 250 ? -23.397 4.854 24.602 1.00 70.94 250 GLY A N 1
ATOM 2034 C CA . GLY A 1 250 ? -22.181 5.653 24.778 1.00 70.94 250 GLY A CA 1
ATOM 2035 C C . GLY A 1 250 ? -21.289 5.647 23.537 1.00 70.94 250 GLY A C 1
ATOM 2036 O O . GLY A 1 250 ? -21.241 4.650 22.818 1.00 70.94 250 GLY A O 1
ATOM 2037 N N . ASP A 1 251 ? -20.565 6.744 23.313 1.00 68.88 251 ASP A N 1
ATOM 2038 C CA . ASP A 1 251 ? -19.783 6.971 22.087 1.00 68.88 251 ASP A CA 1
ATOM 2039 C C . ASP A 1 251 ? -18.724 5.879 21.855 1.00 68.88 251 ASP A C 1
ATOM 2041 O O . ASP A 1 251 ? -18.642 5.308 20.770 1.00 68.88 251 ASP A O 1
ATOM 2045 N N . ILE A 1 252 ? -18.029 5.451 22.917 1.00 78.38 252 ILE A N 1
ATOM 2046 C CA . ILE A 1 252 ? -17.024 4.377 22.836 1.00 78.38 252 ILE A CA 1
ATOM 2047 C C . ILE A 1 252 ? -17.650 3.028 22.464 1.00 78.38 252 ILE A C 1
ATOM 2049 O O . ILE A 1 252 ? -17.071 2.288 21.671 1.00 78.38 252 ILE A O 1
ATOM 2053 N N . ALA A 1 253 ? -18.823 2.693 23.017 1.00 81.19 253 ALA A N 1
ATOM 2054 C CA . ALA A 1 253 ? -19.504 1.445 22.677 1.00 81.19 253 ALA A CA 1
ATOM 2055 C C . ALA A 1 253 ? -19.886 1.446 21.192 1.00 81.19 253 ALA A C 1
ATOM 2057 O O . ALA A 1 253 ? -19.586 0.487 20.494 1.00 81.19 253 ALA A O 1
ATOM 2058 N N . VAL A 1 254 ? -20.418 2.564 20.683 1.00 84.06 254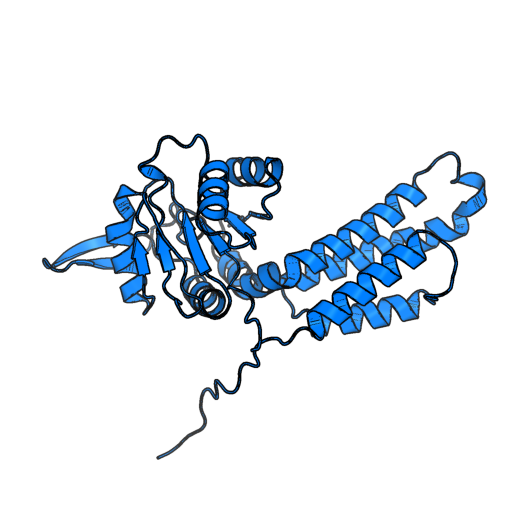 VAL A N 1
ATOM 2059 C CA . VAL A 1 254 ? -20.730 2.743 19.257 1.00 84.06 254 VAL A CA 1
ATOM 2060 C C . VAL A 1 254 ? -19.483 2.595 18.382 1.00 84.06 254 VAL A C 1
ATOM 2062 O O . VAL A 1 254 ? -19.536 1.916 17.354 1.00 84.06 254 VAL A O 1
ATOM 2065 N N . SER A 1 255 ? -18.361 3.204 18.767 1.00 85.06 255 SER A N 1
ATOM 2066 C CA . SER A 1 255 ? -17.104 3.115 18.017 1.00 85.06 255 SER A CA 1
ATOM 2067 C C . SER A 1 255 ? -16.523 1.698 18.007 1.00 85.06 255 SER A C 1
ATOM 2069 O O . SER A 1 255 ? -16.094 1.227 16.953 1.00 85.06 255 SER A O 1
ATOM 2071 N N . LEU A 1 256 ? -16.592 0.971 19.125 1.00 88.25 256 LEU A N 1
ATOM 2072 C CA . LEU A 1 256 ? -16.206 -0.442 19.196 1.00 88.25 256 LEU A CA 1
ATOM 2073 C C . LEU A 1 256 ? -17.141 -1.341 18.372 1.00 88.25 256 LEU A C 1
ATOM 2075 O O . LEU A 1 256 ? -16.647 -2.209 17.654 1.00 88.25 256 LEU A O 1
ATOM 2079 N N . THR A 1 257 ? -18.460 -1.105 18.389 1.00 89.50 257 THR A N 1
ATOM 2080 C CA . THR A 1 257 ? -19.424 -1.825 17.534 1.00 89.50 257 THR A CA 1
ATOM 2081 C C . THR A 1 257 ? -19.112 -1.620 16.058 1.00 89.50 257 THR A C 1
ATOM 2083 O O . THR A 1 257 ? -19.101 -2.578 15.282 1.00 89.50 257 THR A O 1
ATOM 2086 N N . LYS A 1 258 ? -18.837 -0.372 15.657 1.00 88.38 258 LYS A N 1
ATOM 2087 C CA . LYS A 1 258 ? -18.459 -0.035 14.280 1.00 88.38 258 LYS A CA 1
ATOM 2088 C C . LYS A 1 258 ? -17.162 -0.728 13.881 1.00 88.38 258 LYS A C 1
ATOM 2090 O O . LYS A 1 258 ? -17.114 -1.311 12.803 1.00 88.38 258 LYS A O 1
ATOM 2095 N N . ALA A 1 259 ? -16.153 -0.707 14.753 1.00 87.88 259 ALA A N 1
ATOM 2096 C CA . ALA A 1 259 ? -14.889 -1.391 14.513 1.00 87.88 259 ALA A CA 1
ATOM 2097 C C . ALA A 1 259 ? -15.088 -2.903 14.350 1.00 87.88 259 ALA A C 1
ATOM 2099 O O . ALA A 1 259 ? -14.657 -3.464 13.349 1.00 87.88 259 ALA A O 1
ATOM 2100 N N . LYS A 1 260 ? -15.821 -3.544 15.269 1.00 90.44 260 LYS A N 1
ATOM 2101 C CA . LYS A 1 260 ? -16.141 -4.975 15.198 1.00 90.44 260 LYS A CA 1
ATOM 2102 C C . LYS A 1 260 ? -16.876 -5.331 13.907 1.00 90.44 260 LYS A C 1
ATOM 2104 O O . LYS A 1 260 ? -16.455 -6.233 13.199 1.00 90.44 260 LYS A O 1
ATOM 2109 N N . THR A 1 261 ? -17.896 -4.557 13.546 1.00 88.88 261 THR A N 1
ATOM 2110 C CA . THR A 1 261 ? -18.651 -4.766 12.300 1.00 88.88 261 THR A CA 1
ATOM 2111 C C . THR A 1 261 ? -17.762 -4.628 11.063 1.00 88.88 261 THR A C 1
ATOM 2113 O O . THR A 1 261 ? -17.916 -5.386 10.110 1.00 88.88 261 THR A O 1
ATOM 2116 N N . ALA A 1 262 ? -16.849 -3.654 11.050 1.00 86.88 262 ALA A N 1
ATOM 2117 C CA . ALA A 1 262 ? -15.920 -3.464 9.941 1.00 86.88 262 ALA A CA 1
ATOM 2118 C C . ALA A 1 262 ? -14.928 -4.630 9.822 1.00 86.88 262 ALA A C 1
ATOM 2120 O O . ALA A 1 262 ? -14.704 -5.110 8.719 1.00 86.88 262 ALA A O 1
ATOM 2121 N N . ILE A 1 263 ? -14.401 -5.127 10.944 1.00 86.44 263 ILE A N 1
ATOM 2122 C CA . ILE A 1 263 ? -13.524 -6.308 10.986 1.00 86.44 263 ILE A CA 1
ATOM 2123 C C . ILE A 1 263 ? -14.266 -7.548 10.495 1.00 86.44 263 ILE A C 1
ATOM 2125 O O . ILE A 1 263 ? -13.766 -8.256 9.629 1.00 86.44 263 ILE A O 1
ATOM 2129 N N . ASP A 1 264 ? -15.481 -7.778 10.991 1.00 86.38 264 ASP A N 1
ATOM 2130 C CA . ASP A 1 264 ? -16.291 -8.927 10.589 1.00 86.38 264 ASP A CA 1
ATOM 2131 C C . ASP A 1 264 ? -16.571 -8.893 9.084 1.00 86.38 264 ASP A C 1
ATOM 2133 O O . ASP A 1 264 ? -16.450 -9.913 8.409 1.00 86.38 264 ASP A O 1
ATOM 2137 N N . LYS A 1 265 ? -16.870 -7.713 8.526 1.00 85.94 265 LYS A N 1
ATOM 2138 C CA . LYS A 1 265 ? -17.007 -7.522 7.075 1.00 85.94 265 LYS A CA 1
ATOM 2139 C C . LYS A 1 265 ? -15.698 -7.734 6.324 1.00 85.94 265 LYS A C 1
ATOM 2141 O O . LYS A 1 265 ? -15.730 -8.338 5.264 1.00 85.94 265 LYS A O 1
ATOM 2146 N N . HIS A 1 266 ? -14.572 -7.265 6.854 1.00 84.12 266 HIS A N 1
ATOM 2147 C CA . HIS A 1 266 ? -13.253 -7.450 6.241 1.00 84.12 266 HIS A CA 1
ATOM 2148 C C . HIS A 1 266 ? -12.874 -8.929 6.130 1.00 84.12 266 HIS A C 1
ATOM 2150 O O . HIS A 1 266 ? -12.320 -9.351 5.125 1.00 84.12 266 HIS A O 1
ATOM 2156 N N . ILE A 1 267 ? -13.211 -9.720 7.150 1.00 83.50 267 ILE A N 1
ATOM 2157 C CA . ILE A 1 267 ? -12.911 -11.158 7.211 1.00 83.50 267 ILE A CA 1
ATOM 2158 C C . ILE A 1 267 ? -13.902 -11.988 6.392 1.00 83.50 267 ILE A C 1
ATOM 2160 O O . ILE A 1 267 ? -13.527 -13.005 5.817 1.00 83.50 267 ILE A O 1
ATOM 2164 N N . SER A 1 268 ? -15.175 -11.584 6.377 1.00 73.19 268 SER A N 1
ATOM 2165 C CA . SER A 1 268 ? -16.244 -12.295 5.663 1.00 73.19 268 SER A CA 1
ATOM 2166 C C . SER A 1 268 ? -16.416 -11.863 4.211 1.00 73.19 268 SER A C 1
ATOM 2168 O O . SER A 1 268 ? -17.107 -12.556 3.462 1.00 73.19 268 SER A O 1
ATOM 2170 N N . ALA A 1 269 ? -15.809 -10.745 3.797 1.00 64.31 269 ALA A N 1
ATOM 2171 C CA . ALA A 1 269 ? -15.662 -10.425 2.388 1.00 64.31 269 ALA A CA 1
ATOM 2172 C C . ALA A 1 269 ? -14.979 -11.622 1.718 1.00 64.31 269 ALA A C 1
ATOM 2174 O O . ALA A 1 269 ? -14.009 -12.132 2.283 1.00 64.31 269 ALA A O 1
ATOM 2175 N N . PRO A 1 270 ? -15.488 -12.113 0.574 1.00 49.78 270 PRO A N 1
ATOM 2176 C CA . PRO A 1 270 ? -14.855 -13.207 -0.136 1.00 49.78 270 PRO A CA 1
ATOM 2177 C C . PRO A 1 270 ? -13.449 -12.755 -0.522 1.00 49.78 270 PRO A C 1
ATOM 2179 O O . PRO A 1 270 ? -13.239 -12.050 -1.502 1.00 49.78 270 PRO A O 1
ATOM 2182 N N . ILE A 1 271 ? -12.481 -13.133 0.305 1.00 47.41 271 ILE A N 1
ATOM 2183 C CA . ILE A 1 271 ? -11.098 -13.244 -0.102 1.00 47.41 271 ILE A CA 1
ATOM 2184 C C . ILE A 1 271 ? -11.176 -14.331 -1.160 1.00 47.41 271 ILE A C 1
ATOM 2186 O O . ILE A 1 271 ? -11.536 -15.457 -0.811 1.00 47.41 271 ILE A O 1
ATOM 2190 N N . GLU A 1 272 ? -10.946 -13.983 -2.429 1.00 37.53 272 GLU A N 1
ATOM 2191 C CA . GLU A 1 272 ? -10.693 -14.970 -3.475 1.00 37.53 272 GLU A CA 1
ATOM 2192 C C . GLU A 1 272 ? -9.773 -16.020 -2.869 1.00 37.53 272 GLU A C 1
ATOM 2194 O O . GLU A 1 272 ? -8.632 -15.752 -2.476 1.00 37.53 272 GLU A O 1
ATOM 2199 N N . ILE A 1 273 ? -10.363 -17.184 -2.621 1.00 32.91 273 ILE A N 1
ATOM 2200 C CA . ILE A 1 273 ? -9.699 -18.257 -1.919 1.00 32.91 273 ILE A CA 1
ATOM 2201 C C . ILE A 1 273 ? -8.520 -18.604 -2.814 1.00 32.91 273 ILE A C 1
ATOM 2203 O O . ILE A 1 273 ? -8.708 -18.971 -3.973 1.00 32.91 273 ILE A O 1
ATOM 2207 N N . LYS A 1 274 ? -7.304 -18.477 -2.272 1.00 39.50 274 LYS A N 1
ATOM 2208 C CA . LYS A 1 274 ? -6.125 -19.166 -2.792 1.00 39.50 274 LYS A CA 1
ATOM 2209 C C . LYS A 1 274 ? -6.417 -20.665 -2.733 1.00 39.50 274 LYS A C 1
ATOM 2211 O O . LYS A 1 274 ? -6.006 -21.348 -1.797 1.00 39.50 274 LYS A O 1
ATOM 2216 N N . GLU A 1 275 ? -7.156 -21.189 -3.703 1.00 32.75 275 GLU A N 1
ATOM 2217 C CA . GLU A 1 275 ? -7.189 -22.619 -3.948 1.00 32.75 275 GLU A CA 1
ATOM 2218 C C . GLU A 1 275 ? -5.840 -23.001 -4.567 1.00 32.75 275 GLU A C 1
ATOM 2220 O O . GLU A 1 275 ? -5.613 -22.912 -5.767 1.00 32.75 275 GLU A O 1
ATOM 2225 N N . GLY A 1 276 ? -4.919 -23.412 -3.692 1.00 31.48 276 GLY A N 1
ATOM 2226 C CA . GLY A 1 276 ? -3.960 -24.463 -4.011 1.00 31.48 276 GLY A CA 1
ATOM 2227 C C . GLY A 1 276 ? -2.655 -24.068 -4.702 1.00 31.48 276 GLY A C 1
ATOM 2228 O O . GLY A 1 276 ? -2.303 -24.683 -5.702 1.00 31.48 276 GLY A O 1
ATOM 2229 N N . GLN A 1 277 ? -1.824 -23.215 -4.094 1.00 31.20 277 GLN A N 1
ATOM 2230 C CA . GLN A 1 277 ? -0.374 -23.442 -4.199 1.00 31.20 277 GLN A CA 1
ATOM 2231 C C . GLN A 1 277 ? 0.022 -24.555 -3.220 1.00 31.20 277 GLN A C 1
ATOM 2233 O O . GLN A 1 277 ? 0.536 -24.327 -2.126 1.00 31.20 277 GLN A O 1
ATOM 2238 N N . LEU A 1 278 ? -0.241 -25.798 -3.629 1.00 32.50 278 LEU A N 1
ATOM 2239 C CA . LEU A 1 278 ? 0.479 -26.962 -3.122 1.00 32.50 278 LEU A CA 1
ATOM 2240 C C . LEU A 1 278 ? 1.919 -26.874 -3.644 1.00 32.50 278 LEU A C 1
ATOM 2242 O O . LEU A 1 278 ? 2.266 -27.474 -4.659 1.00 32.50 278 LEU A O 1
ATOM 2246 N N . PHE A 1 279 ? 2.778 -26.131 -2.946 1.00 33.38 279 PHE A N 1
ATOM 2247 C CA . PHE A 1 279 ? 4.210 -26.366 -3.061 1.00 33.38 279 PHE A CA 1
ATOM 2248 C C . PHE A 1 279 ? 4.529 -27.725 -2.419 1.00 33.38 279 PHE A C 1
ATOM 2250 O O . PHE A 1 279 ? 4.564 -27.877 -1.203 1.00 33.38 279 PHE A O 1
ATOM 2257 N N . LEU A 1 280 ? 4.762 -28.692 -3.311 1.00 40.66 280 LEU A N 1
ATOM 2258 C CA . LEU A 1 280 ? 5.584 -29.897 -3.179 1.00 40.66 280 LEU A CA 1
ATOM 2259 C C . LEU A 1 280 ? 5.164 -30.968 -2.155 1.00 40.66 280 LEU A C 1
ATOM 2261 O O . LEU A 1 280 ? 5.478 -30.904 -0.971 1.00 40.66 280 LEU A O 1
ATOM 2265 N N . ASN A 1 281 ? 4.682 -32.095 -2.691 1.00 30.02 281 ASN A N 1
ATOM 2266 C CA . ASN A 1 281 ? 5.141 -33.410 -2.242 1.00 30.02 281 ASN A CA 1
ATOM 2267 C C . ASN A 1 281 ? 5.241 -34.414 -3.409 1.00 30.02 281 ASN A C 1
ATOM 2269 O O . ASN A 1 281 ? 4.248 -34.959 -3.866 1.00 30.02 281 ASN A O 1
ATOM 2273 N N . ARG A 1 282 ? 6.496 -34.639 -3.824 1.00 35.31 282 ARG A N 1
ATOM 2274 C CA . ARG A 1 282 ? 7.168 -35.922 -4.118 1.00 35.31 282 ARG A CA 1
ATOM 2275 C C . ARG A 1 282 ? 6.562 -36.945 -5.108 1.00 35.31 282 ARG A C 1
ATOM 2277 O O . ARG A 1 282 ? 5.559 -37.582 -4.831 1.00 35.31 282 ARG A O 1
ATOM 2284 N N . MET A 1 283 ? 7.435 -37.266 -6.075 1.00 34.62 283 MET A N 1
ATOM 2285 C CA . MET A 1 283 ? 7.655 -38.528 -6.808 1.00 34.62 283 MET A CA 1
ATOM 2286 C C . MET A 1 283 ? 6.679 -38.927 -7.926 1.00 34.62 283 MET A C 1
ATOM 2288 O O . MET A 1 283 ? 5.585 -39.426 -7.679 1.00 34.62 283 MET A O 1
ATOM 2292 N N . GLY A 1 284 ? 7.205 -38.822 -9.151 1.00 34.38 284 GLY A N 1
ATOM 2293 C CA . GLY A 1 284 ? 6.803 -39.488 -10.387 1.00 34.38 284 GLY A CA 1
ATOM 2294 C C . GLY A 1 284 ? 7.916 -39.312 -11.408 1.00 34.38 284 GLY A C 1
ATOM 2295 O O . GLY A 1 284 ? 8.206 -38.134 -11.706 1.00 34.38 284 GLY A O 1
#

Organism: Legionella pneumophila (NCBI:txid446)

pLDDT: mean 82.22, std 16.35, range [30.02, 97.88]

Mean predicted aligned error: 9.18 Å

Nearest PDB structures (foldseek):
  4oyd-assembly2_D  TM=4.012E-01  e=1.253E+00  synthetic construct

Foldseek 3Di:
DPPPAAFAEEEEEDDVTFFDPPPVPDWDWFADPVRDTDTHGATAVLSLVLLQVCLVRHQAEYEYLPLVCVVVVQSNNVVSVAAADEDDPPDDEDDSPDSHYYYYNNNVDPDPAVLSVVVVVCVRHVHHHLEYEEQDPVNVVVNVVVVGHYDHRPDDPDSVCNNVQSLLVVLCSLCVVLLVLLLVLLVVLVVVCPDPVCCVPPVPVSVVCNVVSVVSNVLSVVSSNDHLVVSLVVLVVSCVVVVQDCPDDDPSSVSSVVSNVVSVCSVPVPPVDPPDPPDDDDDD

InterPro domains:
  IPR023214 HAD superfamily [G3DSA:3.40.50.1000] (6-185)
  IPR036412 HAD-like superfamily [SSF56784] (5-166)